Protein AF-Q027Q1-F1 (afdb_monomer_lite)

Organism: Solibacter usitatus (strain Ellin6076) (NCBI:txid234267)

Radius of gyration: 25.14 Å; chains: 1; bounding box: 83×59×54 Å

Sequence (285 aa):
MKTLLLMLSILMVPACGQPQGTVNGVPIPSRAFSTGGLQTQAEVAWRLKSKRPIEKEDMAAIERSVQAQRCNKLKSAISGVLQEEVMKNMAITVTPADIAEFQKTSNIKLPDPQAEARQKHEYAAAVLTALDAQLNKHEDPQSVYDKYLKTHGITEQAWSVQLLLGQTPEGKQSLINQLNMTPETVAQAAKNFDCSYQVKLKKMKERIDEQISLSDPKFKQYLAEFHQAADQNGNLNGGMPGDHLEYLQVQRQAYWNDVYRKAQVVINDPTMQNCDLSEFGVRRN

Secondary structure (DSSP, 8-state):
---------------PPPPSEEETTEEPPGGGT--TTHHHHHHHHHHHHH-S---GGGHHHHHHHHHHHHHHHHHHHHHHHHHHHHHHHTT----HHHHHHHHHHTT--PPPHHHHHHHHHHHHHHHHHHHIIIIIS---HHHHHHHHTGGGT--HHHHHHHHHHTTSHHHHHHHHHHHT--HHHHHHHHHT---HHHHHHHHHHHHHHHHHHHH-HHHHHHHHHHHHHB-TTS-B-S---HHHHHHHHHHHHHHHHHHHHH--EEE--GGGTTS--GGGT----

pLDDT: mean 84.59, std 14.16, range [32.84, 97.69]

Structure (mmCIF, N/CA/C/O backbone):
data_AF-Q027Q1-F1
#
_entry.id   AF-Q027Q1-F1
#
loop_
_atom_site.group_PDB
_atom_site.id
_atom_site.type_symbol
_atom_site.label_atom_id
_atom_site.label_alt_id
_atom_site.label_comp_id
_atom_site.label_asym_id
_atom_site.label_entity_id
_atom_site.label_seq_id
_atom_site.pdbx_PDB_ins_code
_atom_site.Cartn_x
_atom_site.Cartn_y
_atom_site.Cartn_z
_atom_site.occupancy
_atom_site.B_iso_or_equiv
_atom_site.auth_seq_id
_atom_site.auth_comp_id
_atom_site.auth_asym_id
_atom_site.auth_atom_id
_atom_site.pdbx_PDB_model_num
ATOM 1 N N . MET A 1 1 ? -54.172 41.194 -23.980 1.00 38.09 1 MET A N 1
ATOM 2 C CA . MET A 1 1 ? -54.018 39.740 -23.762 1.00 38.09 1 MET A CA 1
ATOM 3 C C . MET A 1 1 ? -52.556 39.394 -23.998 1.00 38.09 1 MET A C 1
ATOM 5 O O . MET A 1 1 ? -52.092 39.553 -25.116 1.00 38.09 1 MET A O 1
ATOM 9 N N . LYS A 1 2 ? -51.803 39.080 -22.935 1.00 32.84 2 LYS A N 1
ATOM 10 C CA . LYS A 1 2 ? -50.368 38.757 -22.992 1.00 32.84 2 LYS A CA 1
ATOM 11 C C . LYS A 1 2 ? -50.206 37.241 -22.894 1.00 32.84 2 LYS A C 1
ATOM 13 O O . LYS A 1 2 ? -50.556 36.662 -21.872 1.00 32.84 2 LYS A O 1
ATOM 18 N N . THR A 1 3 ? -49.693 36.629 -23.953 1.00 37.59 3 THR A N 1
ATOM 19 C CA . THR A 1 3 ? -49.307 35.216 -24.004 1.00 37.59 3 THR A CA 1
ATOM 20 C C . THR A 1 3 ? -47.935 35.071 -23.349 1.00 37.59 3 THR A C 1
ATOM 22 O O . THR A 1 3 ? -46.968 35.665 -23.822 1.00 37.59 3 THR A O 1
ATOM 25 N N . LEU A 1 4 ? -47.848 34.327 -22.245 1.00 33.38 4 LEU A N 1
ATOM 26 C CA . LEU A 1 4 ? -46.587 33.994 -21.583 1.00 33.38 4 LEU A CA 1
ATOM 27 C C . LEU A 1 4 ? -46.170 32.586 -22.041 1.00 33.38 4 LEU A C 1
ATOM 29 O O . LEU A 1 4 ? -46.797 31.601 -21.659 1.00 33.38 4 LEU A O 1
ATOM 33 N N . LEU A 1 5 ? -45.145 32.500 -22.893 1.00 33.56 5 LEU A N 1
ATOM 34 C CA . LEU A 1 5 ? -44.463 31.245 -23.215 1.00 33.56 5 LEU A CA 1
ATOM 35 C C . LEU A 1 5 ? -43.624 30.818 -22.000 1.00 33.56 5 LEU A C 1
ATOM 37 O O . LEU A 1 5 ? -42.679 31.515 -21.631 1.00 33.56 5 LEU A O 1
ATOM 41 N N . LEU A 1 6 ? -43.936 29.664 -21.406 1.00 34.09 6 LEU A N 1
ATOM 42 C CA . LEU A 1 6 ? -43.007 28.957 -20.525 1.00 34.09 6 LEU A CA 1
ATOM 43 C C . LEU A 1 6 ? -41.929 28.297 -21.398 1.00 34.09 6 LEU A C 1
ATOM 45 O O . LEU A 1 6 ? -42.198 27.304 -22.073 1.00 34.09 6 LEU A O 1
ATOM 49 N N . MET A 1 7 ? -40.709 28.835 -21.381 1.00 35.38 7 MET A N 1
ATOM 50 C CA . MET A 1 7 ? -39.535 28.090 -21.832 1.00 35.38 7 MET A CA 1
ATOM 51 C C . MET A 1 7 ? -39.106 27.129 -20.723 1.00 35.38 7 MET A C 1
ATOM 53 O O . MET A 1 7 ? -38.649 27.543 -19.658 1.00 35.38 7 MET A O 1
ATOM 57 N N . LEU A 1 8 ? -39.279 25.836 -20.988 1.00 35.16 8 LEU A N 1
ATOM 58 C CA . LEU A 1 8 ? -38.744 24.746 -20.186 1.00 35.16 8 LEU A CA 1
ATOM 59 C C . LEU A 1 8 ? -37.238 24.639 -20.479 1.00 35.16 8 LEU A C 1
ATOM 61 O O . LEU A 1 8 ? -36.822 24.015 -21.454 1.00 35.16 8 LEU A O 1
ATOM 65 N N . SER A 1 9 ? -36.412 25.284 -19.660 1.00 37.12 9 SER A N 1
ATOM 66 C CA . SER A 1 9 ? -34.959 25.111 -19.713 1.00 37.12 9 SER A CA 1
ATOM 67 C C . SER A 1 9 ? -34.596 23.750 -19.123 1.00 37.12 9 SER A C 1
ATOM 69 O O . SER A 1 9 ? -34.464 23.599 -17.910 1.00 37.12 9 SER A O 1
ATOM 71 N N . ILE A 1 10 ? -34.449 22.744 -19.985 1.00 39.53 10 ILE A N 1
ATOM 72 C CA . ILE A 1 10 ? -33.816 21.473 -19.631 1.00 39.53 10 ILE A CA 1
ATOM 73 C C . ILE A 1 10 ? -32.334 21.775 -19.398 1.00 39.53 10 ILE A C 1
ATOM 75 O O . ILE A 1 10 ? -31.567 21.972 -20.340 1.00 39.53 10 ILE A O 1
ATOM 79 N N . LEU A 1 11 ? -31.940 21.852 -18.127 1.00 37.09 11 LEU A N 1
ATOM 80 C CA . LEU A 1 11 ? -30.541 21.832 -17.712 1.00 37.09 11 LEU A CA 1
ATOM 81 C C . LEU A 1 11 ? -29.937 20.494 -18.156 1.00 37.09 11 LEU A C 1
ATOM 83 O O . LEU A 1 11 ? -30.120 19.469 -17.502 1.00 37.09 11 LEU A O 1
ATOM 87 N N . MET A 1 12 ? -29.231 20.499 -19.286 1.00 38.28 12 MET A N 1
ATOM 88 C CA . MET A 1 12 ? -28.330 19.412 -19.647 1.00 38.28 12 MET A CA 1
ATOM 89 C C . MET A 1 12 ? -27.164 19.421 -18.657 1.00 38.28 12 MET A C 1
ATOM 91 O O . MET A 1 12 ? -26.222 20.202 -18.786 1.00 38.28 12 MET A O 1
ATOM 95 N N . VAL A 1 13 ? -27.249 18.564 -17.639 1.00 41.19 13 VAL A N 1
ATOM 96 C CA . VAL A 1 13 ? -26.090 18.187 -16.829 1.00 41.19 13 VAL A CA 1
ATOM 97 C C . VAL A 1 13 ? -25.114 17.482 -17.778 1.00 41.19 13 VAL A C 1
ATOM 99 O O . VAL A 1 13 ? -25.536 16.552 -18.472 1.00 41.19 13 VAL A O 1
ATOM 102 N N . PRO A 1 14 ? -23.844 17.912 -17.877 1.00 40.22 14 PRO A N 1
ATOM 103 C CA . PRO A 1 14 ? -22.873 17.239 -18.726 1.00 40.22 14 PRO A CA 1
ATOM 104 C C . PRO A 1 14 ? -22.797 15.770 -18.311 1.00 40.22 14 PRO A C 1
ATOM 106 O O . PRO A 1 14 ? -22.747 15.460 -17.120 1.00 40.22 14 PRO A O 1
ATOM 109 N N . ALA A 1 15 ? -22.825 14.870 -19.294 1.00 39.53 15 ALA A N 1
ATOM 110 C CA . ALA A 1 15 ? -22.690 13.439 -19.081 1.00 39.53 15 ALA A CA 1
ATOM 111 C C . ALA A 1 15 ? -21.306 13.141 -18.481 1.00 39.53 15 ALA A C 1
ATOM 113 O O . ALA A 1 15 ? -20.340 12.878 -19.196 1.00 39.53 15 ALA A O 1
ATOM 114 N N . CYS A 1 16 ? -21.198 13.213 -17.153 1.00 47.66 16 CYS A N 1
ATOM 115 C CA . CYS A 1 16 ? -20.116 12.592 -16.411 1.00 47.66 16 CYS A CA 1
ATOM 116 C C . CYS A 1 16 ? -20.106 11.118 -16.818 1.00 47.66 16 CYS A C 1
ATOM 118 O O . CYS A 1 16 ? -21.112 10.428 -16.635 1.00 47.66 16 CYS A O 1
ATOM 120 N N . GLY A 1 17 ? -19.006 10.657 -17.421 1.00 65.44 17 GLY A N 1
ATOM 121 C CA . GLY A 1 17 ? -18.850 9.256 -17.803 1.00 65.44 17 GLY A CA 1
ATOM 122 C C . GLY A 1 17 ? -19.228 8.356 -16.629 1.00 65.44 17 GLY A C 1
ATOM 123 O O . GLY A 1 17 ? -18.854 8.640 -15.488 1.00 65.44 17 GLY A O 1
ATOM 124 N N . GLN A 1 18 ? -20.026 7.319 -16.891 1.00 76.06 18 GLN A N 1
ATOM 125 C CA . GLN A 1 18 ? -20.467 6.432 -15.822 1.00 76.06 18 GLN A CA 1
ATOM 126 C C . GLN A 1 18 ? -19.252 5.832 -15.100 1.00 76.06 18 GLN A C 1
ATOM 128 O O . GLN A 1 18 ? -18.277 5.451 -15.757 1.00 76.06 18 GLN A O 1
ATOM 133 N N . PRO A 1 19 ? -19.276 5.760 -13.758 1.00 86.12 19 PRO A N 1
ATOM 134 C CA . PRO A 1 19 ? -18.159 5.214 -13.008 1.00 86.12 19 PRO A CA 1
ATOM 135 C C . PRO A 1 19 ? -17.931 3.746 -13.393 1.00 86.12 19 PRO A C 1
ATOM 137 O O . PRO A 1 19 ? -18.875 2.961 -13.497 1.00 86.12 19 PRO A O 1
ATOM 140 N N . GLN A 1 20 ? -16.665 3.360 -13.568 1.00 91.25 20 GLN A N 1
ATOM 141 C CA . GLN A 1 20 ? -16.263 1.980 -13.894 1.00 91.25 20 GLN A CA 1
ATOM 142 C C . GLN A 1 20 ? -16.602 0.979 -12.774 1.00 91.25 20 GLN A C 1
ATOM 144 O O . GLN A 1 20 ? -16.651 -0.229 -12.999 1.00 91.25 20 GLN A O 1
ATOM 149 N N . GLY A 1 21 ? -16.879 1.480 -11.572 1.00 91.94 21 GLY A N 1
ATOM 150 C CA . GLY A 1 21 ? -17.492 0.736 -10.486 1.00 91.94 21 GLY A CA 1
ATOM 151 C C . GLY A 1 21 ? -17.804 1.643 -9.301 1.00 91.94 21 GLY A C 1
ATOM 152 O O . GLY A 1 21 ? -17.342 2.786 -9.241 1.00 91.94 21 GLY A O 1
ATOM 153 N N . THR A 1 22 ? -18.585 1.134 -8.357 1.00 94.25 22 THR A N 1
ATOM 154 C CA . THR A 1 22 ? -18.985 1.845 -7.139 1.00 94.25 22 THR A CA 1
ATOM 155 C C . THR A 1 22 ? -18.951 0.928 -5.923 1.00 94.25 22 THR A C 1
ATOM 157 O O . THR A 1 22 ? -19.199 -0.268 -6.056 1.00 94.25 22 THR A O 1
ATOM 160 N N . VAL A 1 23 ? -18.736 1.504 -4.742 1.00 94.38 23 VAL A N 1
ATOM 161 C CA . VAL A 1 23 ? -18.937 0.860 -3.436 1.00 94.38 23 VAL A CA 1
ATOM 162 C C . VAL A 1 23 ? -19.925 1.711 -2.648 1.00 94.38 23 VAL A C 1
ATOM 164 O O . VAL A 1 23 ? -19.673 2.897 -2.457 1.00 94.38 23 VAL A O 1
ATOM 167 N N . ASN A 1 24 ? -21.069 1.151 -2.250 1.00 93.31 24 ASN A N 1
ATOM 168 C CA . ASN A 1 24 ? -22.147 1.886 -1.566 1.00 93.31 24 ASN A CA 1
ATOM 169 C C . ASN A 1 24 ? -22.575 3.170 -2.317 1.00 93.31 24 ASN A C 1
ATOM 171 O O . ASN A 1 24 ? -22.870 4.199 -1.715 1.00 93.31 24 ASN A O 1
ATOM 175 N N . GLY A 1 25 ? -22.556 3.135 -3.656 1.00 91.12 25 GLY A N 1
ATOM 176 C CA . GLY A 1 25 ? -22.851 4.290 -4.516 1.00 91.12 25 GLY A CA 1
ATOM 177 C C . GLY A 1 25 ? -21.708 5.305 -4.674 1.00 91.12 25 GLY A C 1
ATOM 178 O O . GLY A 1 25 ? -21.815 6.209 -5.501 1.00 91.12 25 GLY A O 1
ATOM 179 N N . VAL A 1 26 ? -20.594 5.153 -3.951 1.00 94.31 26 VAL A N 1
ATOM 180 C CA . VAL A 1 26 ? -19.393 5.988 -4.102 1.00 94.31 26 VAL A CA 1
ATOM 181 C C . VAL A 1 26 ? -18.532 5.458 -5.256 1.00 94.31 26 VAL A C 1
ATOM 183 O O . VAL A 1 26 ? -18.213 4.267 -5.266 1.00 94.31 26 VAL A O 1
ATOM 186 N N . PRO A 1 27 ? -18.123 6.296 -6.230 1.00 94.56 27 PRO A N 1
ATOM 187 C CA . PRO A 1 27 ? -17.267 5.868 -7.335 1.00 94.56 27 PRO A CA 1
ATOM 188 C C . PRO A 1 27 ? -15.926 5.287 -6.878 1.00 94.56 27 PRO A C 1
ATOM 190 O O . PRO A 1 27 ? -15.201 5.898 -6.092 1.00 94.56 27 PRO A O 1
ATOM 193 N N . ILE A 1 28 ? -15.554 4.139 -7.444 1.00 94.06 28 ILE A N 1
ATOM 194 C CA . ILE A 1 28 ? -14.198 3.599 -7.322 1.00 94.06 28 ILE A CA 1
ATOM 195 C C . ILE A 1 28 ? -13.271 4.455 -8.201 1.00 94.06 28 ILE A C 1
ATOM 197 O O . ILE A 1 28 ? -13.597 4.695 -9.368 1.00 94.06 28 ILE A O 1
ATOM 201 N N . PRO A 1 29 ? -12.104 4.905 -7.699 1.00 91.88 29 PRO A N 1
ATOM 202 C CA . PRO A 1 29 ? -11.169 5.701 -8.487 1.00 91.88 29 PRO A CA 1
ATOM 203 C C . PRO A 1 29 ? -10.793 5.017 -9.809 1.00 91.88 29 PRO A C 1
ATOM 205 O O . PRO A 1 29 ? -10.370 3.863 -9.802 1.00 91.88 29 PRO A O 1
ATOM 208 N N . SER A 1 30 ? -10.849 5.741 -10.932 1.00 89.31 30 SER A N 1
ATOM 209 C CA . SER A 1 30 ? -10.537 5.212 -12.278 1.00 89.31 30 SER A CA 1
ATOM 210 C C . SER A 1 30 ? -9.157 4.552 -12.364 1.00 89.31 30 SER A C 1
ATOM 212 O O . SER A 1 30 ? -8.963 3.552 -13.056 1.00 89.31 30 SER A O 1
ATOM 214 N N . ARG A 1 31 ? -8.192 5.047 -11.576 1.00 86.75 31 ARG A N 1
ATOM 215 C CA . ARG A 1 31 ? -6.863 4.436 -11.446 1.00 86.75 31 ARG A CA 1
ATOM 216 C C . ARG A 1 31 ? -6.914 2.967 -11.029 1.00 86.75 31 ARG A C 1
ATOM 218 O O . ARG A 1 31 ? -5.983 2.256 -11.369 1.00 86.75 31 ARG A O 1
ATOM 225 N N . ALA A 1 32 ? -7.944 2.498 -10.324 1.00 89.44 32 ALA A N 1
ATOM 226 C CA . ALA A 1 32 ? -8.095 1.094 -9.935 1.00 89.44 32 ALA A CA 1
ATOM 227 C C . ALA A 1 32 ? -8.291 0.164 -11.144 1.00 89.44 32 ALA A C 1
ATOM 229 O O . ALA A 1 32 ? -7.886 -0.993 -11.101 1.00 89.44 32 ALA A O 1
ATOM 230 N N . PHE A 1 33 ? -8.846 0.696 -12.235 1.00 88.50 33 PHE A N 1
ATOM 231 C CA . PHE A 1 33 ? -9.135 -0.036 -13.466 1.00 88.50 33 PHE A CA 1
ATOM 232 C C . PHE A 1 33 ? -8.007 0.067 -14.499 1.00 88.50 33 PHE A C 1
ATOM 234 O O . PHE A 1 33 ? -7.942 -0.730 -15.436 1.00 88.50 33 PHE A O 1
ATOM 241 N N . SER A 1 34 ? -7.082 1.017 -14.320 1.00 83.94 34 SER A N 1
ATOM 242 C CA . SER A 1 34 ? -5.977 1.216 -15.252 1.00 83.94 34 SER A CA 1
ATOM 243 C C . SER A 1 34 ? -4.955 0.078 -15.192 1.00 83.94 34 SER A C 1
ATOM 245 O O . SER A 1 34 ? -4.541 -0.369 -14.116 1.00 83.94 34 SER A O 1
ATOM 247 N N . THR A 1 35 ? -4.499 -0.344 -16.372 1.00 76.94 35 THR A N 1
ATOM 248 C CA . THR A 1 35 ? -3.415 -1.320 -16.572 1.00 76.94 35 THR A CA 1
ATOM 249 C C . THR A 1 35 ? -2.022 -0.697 -16.504 1.00 76.94 35 THR A C 1
ATOM 251 O O . THR A 1 35 ? -1.035 -1.420 -16.620 1.00 76.94 35 THR A O 1
ATOM 254 N N . GLY A 1 36 ? -1.933 0.628 -16.329 1.00 70.81 36 GLY A N 1
ATOM 255 C CA . GLY A 1 36 ? -0.692 1.393 -16.451 1.00 70.81 36 GLY A CA 1
ATOM 256 C C . GLY A 1 36 ? 0.467 0.759 -15.682 1.00 70.81 36 GLY A C 1
ATOM 257 O O . GLY A 1 36 ? 0.421 0.668 -14.456 1.00 70.81 36 GLY A O 1
ATOM 258 N N . GLY A 1 37 ? 1.476 0.296 -16.423 1.00 74.31 37 GLY A N 1
ATOM 259 C CA . GLY A 1 37 ? 2.701 -0.300 -15.893 1.00 74.31 37 GLY A CA 1
ATOM 260 C C . GLY A 1 37 ? 2.578 -1.709 -15.296 1.00 74.31 37 GLY A C 1
ATOM 261 O O . GLY A 1 37 ? 3.600 -2.241 -14.880 1.00 74.31 37 GLY A O 1
ATOM 262 N N . LEU A 1 38 ? 1.397 -2.344 -15.251 1.00 84.00 38 LEU A N 1
ATOM 263 C CA . LEU A 1 38 ? 1.241 -3.678 -14.637 1.00 84.00 38 LEU A CA 1
ATOM 264 C C . LEU A 1 38 ? 1.879 -4.796 -15.471 1.00 84.00 38 LEU A C 1
ATOM 266 O O . LEU A 1 38 ? 2.508 -5.688 -14.913 1.00 84.00 38 LEU A O 1
ATOM 270 N N . GLN A 1 39 ? 1.762 -4.722 -16.800 1.00 83.94 39 GLN A N 1
ATOM 271 C CA . GLN A 1 39 ? 2.452 -5.636 -17.720 1.00 83.94 39 GLN A CA 1
ATOM 272 C C . GLN A 1 39 ? 3.964 -5.585 -17.482 1.00 83.94 39 GLN A C 1
ATOM 274 O O . GLN A 1 39 ? 4.585 -6.582 -17.135 1.00 83.94 39 GLN A O 1
ATOM 279 N N . THR A 1 40 ? 4.518 -4.378 -17.533 1.00 74.69 40 THR A N 1
ATOM 280 C CA . THR A 1 40 ? 5.906 -4.065 -17.190 1.00 74.69 40 THR A CA 1
ATOM 281 C C . THR A 1 40 ? 6.316 -4.594 -15.809 1.00 74.69 40 THR A C 1
ATOM 283 O O . THR A 1 40 ? 7.372 -5.210 -15.678 1.00 74.69 40 THR A O 1
ATOM 286 N N . GLN A 1 41 ? 5.481 -4.417 -14.779 1.00 79.69 41 GLN A N 1
ATOM 287 C CA . GLN A 1 41 ? 5.723 -4.952 -13.432 1.00 79.69 41 GLN A CA 1
ATOM 288 C C . GLN A 1 41 ? 5.796 -6.473 -13.402 1.00 79.69 41 GLN A C 1
ATOM 290 O O . GLN A 1 41 ? 6.728 -7.030 -12.820 1.00 79.69 41 GLN A O 1
ATOM 295 N N . ALA A 1 42 ? 4.852 -7.145 -14.055 1.00 86.56 42 ALA A N 1
ATOM 296 C CA . ALA A 1 42 ? 4.852 -8.594 -14.160 1.00 86.56 42 ALA A CA 1
ATOM 297 C C . ALA A 1 42 ? 6.080 -9.112 -14.928 1.00 86.56 42 ALA A C 1
ATOM 299 O O . ALA A 1 42 ? 6.698 -10.079 -14.488 1.00 86.56 42 ALA A O 1
ATOM 300 N N . GLU A 1 43 ? 6.481 -8.447 -16.012 1.00 82.44 43 GLU A N 1
ATOM 301 C CA . GLU A 1 43 ? 7.675 -8.796 -16.789 1.00 82.44 43 GLU A CA 1
ATOM 302 C C . GLU A 1 43 ? 8.971 -8.624 -15.990 1.00 82.44 43 GLU A C 1
ATOM 304 O O . GLU A 1 43 ? 9.831 -9.502 -16.021 1.00 82.44 43 GLU A O 1
ATOM 309 N N . VAL A 1 44 ? 9.125 -7.528 -15.240 1.00 78.00 44 VAL A N 1
ATOM 310 C CA . VAL A 1 44 ? 10.301 -7.323 -14.376 1.00 78.00 44 VAL A CA 1
ATOM 311 C C . VAL A 1 44 ? 10.341 -8.354 -13.258 1.00 78.00 44 VAL A C 1
ATOM 313 O O . VAL A 1 44 ? 11.377 -8.985 -13.063 1.00 78.00 44 VAL A O 1
ATOM 316 N N . ALA A 1 45 ? 9.225 -8.570 -12.558 1.00 83.44 45 ALA A N 1
ATOM 317 C CA . ALA A 1 45 ? 9.146 -9.585 -11.511 1.00 83.44 45 ALA A CA 1
ATOM 318 C C . ALA A 1 45 ? 9.491 -10.978 -12.061 1.00 83.44 45 ALA A C 1
ATOM 320 O O . ALA A 1 45 ? 10.201 -11.749 -11.414 1.00 83.44 45 ALA A O 1
ATOM 321 N N . TRP A 1 46 ? 9.039 -11.280 -13.280 1.00 87.00 46 TRP A N 1
ATOM 322 C CA . TRP A 1 46 ? 9.382 -12.514 -13.969 1.00 87.00 46 TRP A CA 1
ATOM 323 C C . TRP A 1 46 ? 10.881 -12.585 -14.296 1.00 87.00 46 TRP A C 1
ATOM 325 O O . TRP A 1 46 ? 11.513 -13.580 -13.952 1.00 87.00 46 TRP A O 1
ATOM 335 N N . ARG A 1 47 ? 11.488 -11.532 -14.868 1.00 77.06 47 ARG A N 1
ATOM 336 C CA . ARG A 1 47 ? 12.930 -11.504 -15.203 1.00 77.06 47 ARG A CA 1
ATOM 337 C C . ARG A 1 47 ? 13.803 -11.683 -13.962 1.00 77.06 47 ARG A C 1
ATOM 339 O O . ARG A 1 47 ? 14.775 -12.431 -14.008 1.00 77.06 47 ARG A O 1
ATOM 346 N N . LEU A 1 48 ? 13.433 -11.046 -12.851 1.00 75.31 48 LEU A N 1
ATOM 347 C CA . LEU A 1 48 ? 14.145 -11.168 -11.575 1.00 75.31 48 LEU A CA 1
ATOM 348 C C . LEU A 1 48 ? 14.062 -12.587 -11.004 1.00 75.31 48 LEU A C 1
ATOM 350 O O . LEU A 1 48 ? 15.042 -13.094 -10.464 1.00 75.31 48 LEU A O 1
ATOM 354 N N . LYS A 1 49 ? 12.908 -13.246 -11.146 1.00 82.56 49 LYS A N 1
ATOM 355 C CA . LYS A 1 49 ? 12.709 -14.615 -10.664 1.00 82.56 49 LYS A CA 1
ATOM 356 C C . LYS A 1 49 ? 13.391 -15.655 -11.554 1.00 82.56 49 LYS A C 1
ATOM 358 O O . LYS A 1 49 ? 14.023 -16.573 -11.042 1.00 82.56 49 LYS A O 1
ATOM 363 N N . SER A 1 50 ? 13.227 -15.534 -12.868 1.00 81.62 50 SER A N 1
ATOM 364 C CA . SER A 1 50 ? 13.650 -16.542 -13.843 1.00 81.62 50 SER A CA 1
ATOM 365 C C . SER A 1 50 ? 15.109 -16.397 -14.271 1.00 81.62 50 SER A C 1
ATOM 367 O O . SER A 1 50 ? 15.671 -17.361 -14.780 1.00 81.62 50 SER A O 1
ATOM 369 N N . LYS A 1 51 ? 15.719 -15.216 -14.077 1.00 77.75 51 LYS A N 1
ATOM 370 C CA . LYS A 1 51 ? 17.116 -14.912 -14.438 1.00 77.75 51 LYS A CA 1
ATOM 371 C C . LYS A 1 51 ? 17.470 -15.274 -15.890 1.00 77.75 51 LYS A C 1
ATOM 373 O O . LYS A 1 51 ? 18.571 -15.727 -16.171 1.00 77.75 51 LYS A O 1
ATOM 378 N N . ARG A 1 52 ? 16.514 -15.110 -16.808 1.00 78.81 52 ARG A N 1
ATOM 379 C CA . ARG A 1 52 ? 16.694 -15.308 -18.254 1.00 78.81 52 ARG A CA 1
ATOM 380 C C . ARG A 1 52 ? 15.807 -14.336 -19.047 1.00 78.81 52 ARG A C 1
ATOM 382 O O . ARG A 1 52 ? 14.924 -13.716 -18.444 1.00 78.81 52 ARG A O 1
ATOM 389 N N . PRO A 1 53 ? 16.020 -14.172 -20.365 1.00 76.12 53 PRO A N 1
ATOM 390 C CA . PRO A 1 53 ? 15.110 -13.422 -21.230 1.00 76.12 53 PRO A CA 1
ATOM 391 C C . PRO A 1 53 ? 13.690 -14.011 -21.240 1.00 76.12 53 PRO A C 1
ATOM 393 O O . PRO A 1 53 ? 13.510 -15.207 -21.023 1.00 76.12 53 PRO A O 1
ATOM 396 N N . ILE A 1 54 ? 12.690 -13.157 -21.486 1.00 78.94 54 ILE A N 1
ATOM 397 C CA . ILE A 1 54 ? 11.285 -13.574 -21.631 1.00 78.94 54 ILE A CA 1
ATOM 398 C C . ILE A 1 54 ? 11.109 -14.227 -23.000 1.00 78.94 54 ILE A C 1
ATOM 400 O O . ILE A 1 54 ? 11.438 -13.612 -24.015 1.00 78.94 54 ILE A O 1
ATOM 404 N N . GLU A 1 55 ? 10.548 -15.430 -23.020 1.00 86.50 55 GLU A N 1
ATOM 405 C CA . GLU A 1 55 ? 10.218 -16.170 -24.237 1.00 86.50 55 GLU A CA 1
ATOM 406 C C . GLU A 1 55 ? 8.694 -16.215 -24.450 1.00 86.50 55 GLU A C 1
ATOM 408 O O . GLU A 1 55 ? 7.901 -15.792 -23.601 1.00 86.50 55 GLU A O 1
ATOM 413 N N . LYS A 1 56 ? 8.246 -16.687 -25.618 1.00 90.06 56 LYS A N 1
ATOM 414 C CA . LYS A 1 56 ? 6.826 -16.619 -26.013 1.00 90.06 56 LYS A CA 1
ATOM 415 C C . LYS A 1 56 ? 5.933 -17.456 -25.090 1.00 90.06 56 LYS A C 1
ATOM 417 O O . LYS A 1 56 ? 4.808 -17.060 -24.791 1.00 90.06 56 LYS A O 1
ATOM 422 N N . GLU A 1 57 ? 6.433 -18.594 -24.631 1.00 92.44 57 GLU A N 1
ATOM 423 C CA . GLU A 1 57 ? 5.800 -19.497 -23.669 1.00 92.44 57 GLU A CA 1
ATOM 424 C C . GLU A 1 57 ? 5.548 -18.854 -22.297 1.00 92.44 57 GLU A C 1
ATOM 426 O O . GLU A 1 57 ? 4.605 -19.239 -21.601 1.00 92.44 57 GLU A O 1
ATOM 431 N N . ASP A 1 58 ? 6.330 -17.840 -21.921 1.00 90.44 58 ASP A N 1
ATOM 432 C CA . ASP A 1 58 ? 6.225 -17.181 -20.618 1.00 90.44 58 ASP A CA 1
ATOM 433 C C . ASP A 1 58 ? 5.058 -16.184 -20.561 1.00 90.44 58 ASP A C 1
ATOM 435 O O . ASP A 1 58 ? 4.548 -15.874 -19.478 1.00 90.44 58 ASP A O 1
ATOM 439 N N . MET A 1 59 ? 4.583 -15.719 -21.722 1.00 91.62 59 MET A N 1
ATOM 440 C CA . MET A 1 59 ? 3.569 -14.666 -21.822 1.00 91.62 59 MET A CA 1
ATOM 441 C C . MET A 1 59 ? 2.262 -15.037 -21.120 1.00 91.62 59 MET A C 1
ATOM 443 O O . MET A 1 59 ? 1.711 -14.220 -20.390 1.00 91.62 59 MET A O 1
ATOM 447 N N . ALA A 1 60 ? 1.817 -16.293 -21.214 1.00 92.00 60 ALA A N 1
ATOM 448 C CA . ALA A 1 60 ? 0.604 -16.744 -20.528 1.00 92.00 60 ALA A CA 1
ATOM 449 C C . ALA A 1 60 ? 0.738 -16.723 -18.989 1.00 92.00 60 ALA A C 1
ATOM 451 O O . ALA A 1 60 ? -0.24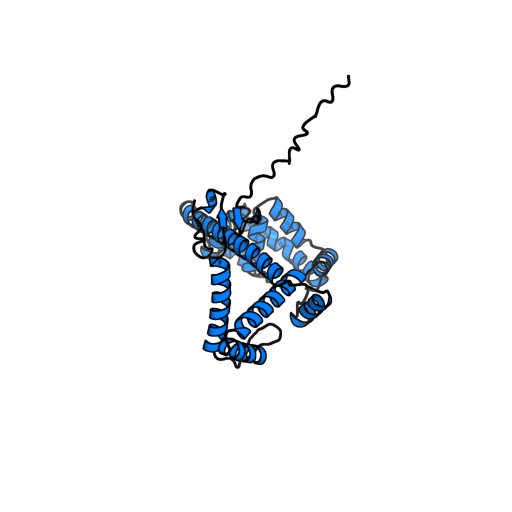1 -16.553 -18.258 1.00 92.00 60 ALA A O 1
ATOM 452 N N . ALA A 1 61 ? 1.946 -16.921 -18.450 1.00 91.38 61 ALA A N 1
ATOM 453 C CA . ALA A 1 61 ? 2.193 -16.783 -17.015 1.00 91.38 61 ALA A CA 1
ATOM 454 C C . ALA A 1 61 ? 2.230 -15.305 -16.595 1.00 91.38 61 ALA A C 1
ATOM 456 O O . ALA A 1 61 ? 1.666 -14.949 -15.557 1.00 91.38 61 ALA A O 1
ATOM 457 N N . ILE A 1 62 ? 2.840 -14.453 -17.419 1.00 90.56 62 ILE A N 1
ATOM 458 C CA . ILE A 1 62 ? 2.910 -13.005 -17.203 1.00 90.56 62 ILE A CA 1
ATOM 459 C C . ILE A 1 62 ? 1.503 -12.393 -17.231 1.00 90.56 62 ILE A C 1
ATOM 461 O O . ILE A 1 62 ? 1.131 -11.705 -16.286 1.00 90.56 62 ILE A O 1
ATOM 465 N N . GLU A 1 63 ? 0.673 -12.717 -18.222 1.00 91.94 63 GLU A N 1
ATOM 466 C CA . GLU A 1 63 ? -0.711 -12.230 -18.333 1.00 91.94 63 GLU A CA 1
ATOM 467 C C . GLU A 1 63 ? -1.576 -12.626 -17.127 1.00 91.94 63 GLU A C 1
ATOM 469 O O . GLU A 1 63 ? -2.337 -11.809 -16.604 1.00 91.94 63 GLU A O 1
ATOM 474 N N . ARG A 1 64 ? -1.417 -13.855 -16.611 1.00 91.00 64 ARG A N 1
ATOM 475 C CA . ARG A 1 64 ? -2.084 -14.279 -15.366 1.00 91.00 64 ARG A CA 1
ATOM 476 C C . ARG A 1 64 ? -1.639 -13.446 -14.166 1.00 91.00 64 ARG A C 1
ATOM 478 O O . ARG A 1 64 ? -2.477 -13.066 -13.350 1.00 91.00 64 ARG A O 1
ATOM 485 N N . SER A 1 65 ? -0.346 -13.134 -14.070 1.00 91.31 65 SER A N 1
ATOM 486 C CA . SER A 1 65 ? 0.187 -12.244 -13.031 1.00 91.31 65 SER A CA 1
ATOM 487 C C . SER A 1 65 ? -0.392 -10.832 -13.155 1.00 91.31 65 SER A C 1
ATOM 489 O O . SER A 1 65 ? -0.841 -10.264 -12.161 1.00 91.31 65 SER A O 1
ATOM 491 N N . VAL A 1 66 ? -0.479 -10.291 -14.373 1.00 91.44 66 VAL A N 1
ATOM 492 C CA . VAL A 1 66 ? -1.106 -8.988 -14.633 1.00 91.44 66 VAL A CA 1
ATOM 493 C C . VAL A 1 66 ? -2.562 -8.992 -14.195 1.00 91.44 66 VAL A C 1
ATOM 495 O O . VAL A 1 66 ? -2.978 -8.090 -13.471 1.00 91.44 66 VAL A O 1
ATOM 498 N N . GLN A 1 67 ? -3.339 -10.013 -14.562 1.00 91.44 67 GLN A N 1
ATOM 499 C CA . GLN A 1 67 ? -4.737 -10.096 -14.149 1.00 91.44 67 GLN A CA 1
ATOM 500 C C . GLN A 1 67 ? -4.882 -10.202 -12.624 1.00 91.44 67 GLN A C 1
ATOM 502 O O . GLN A 1 67 ? -5.737 -9.532 -12.046 1.00 91.44 67 GLN A O 1
ATOM 507 N N . ALA A 1 68 ? -4.018 -10.966 -11.949 1.00 90.88 68 ALA A N 1
ATOM 508 C CA . ALA A 1 68 ? -4.005 -11.029 -10.488 1.00 90.88 68 ALA A CA 1
ATOM 509 C C . ALA A 1 68 ? -3.696 -9.658 -9.856 1.00 90.88 68 ALA A C 1
ATOM 511 O O . ALA A 1 68 ? -4.388 -9.232 -8.930 1.00 90.88 68 ALA A O 1
ATOM 512 N N . GLN A 1 69 ? -2.714 -8.923 -10.387 1.00 91.06 69 GLN A N 1
ATOM 513 C CA . GLN A 1 69 ? -2.382 -7.571 -9.925 1.00 91.06 69 GLN A CA 1
ATOM 514 C C . GLN A 1 69 ? -3.535 -6.587 -10.142 1.00 91.06 69 GLN A C 1
ATOM 516 O O . GLN A 1 69 ? -3.836 -5.788 -9.256 1.00 91.06 69 GLN A O 1
ATOM 521 N N . ARG A 1 70 ? -4.220 -6.668 -11.288 1.00 91.81 70 ARG A N 1
ATOM 522 C CA . ARG A 1 70 ? -5.421 -5.873 -11.582 1.00 91.81 70 ARG A CA 1
ATOM 523 C C . ARG A 1 70 ? -6.518 -6.120 -10.552 1.00 91.81 70 ARG A C 1
ATOM 525 O O . ARG A 1 70 ? -7.056 -5.164 -9.996 1.00 91.81 70 ARG A O 1
ATOM 532 N N . CYS A 1 71 ? -6.788 -7.385 -10.239 1.00 92.25 71 CYS A N 1
ATOM 533 C CA . CYS A 1 71 ? -7.767 -7.737 -9.219 1.00 92.25 71 CYS A CA 1
ATOM 534 C C . CYS A 1 71 ? -7.355 -7.243 -7.831 1.00 92.25 71 CYS A C 1
ATOM 536 O O . CYS A 1 71 ? -8.168 -6.629 -7.150 1.00 92.25 71 CYS A O 1
ATOM 538 N N . ASN A 1 72 ? -6.094 -7.411 -7.431 1.00 91.81 72 ASN A N 1
ATOM 539 C CA . ASN A 1 72 ? -5.610 -6.905 -6.145 1.00 91.81 72 ASN A CA 1
ATOM 540 C C . ASN A 1 72 ? -5.723 -5.379 -6.045 1.00 91.81 72 ASN A C 1
ATOM 542 O O . ASN A 1 72 ? -6.168 -4.861 -5.025 1.00 91.81 72 ASN A O 1
ATOM 546 N N . LYS A 1 73 ? -5.400 -4.655 -7.120 1.00 92.75 73 LYS A N 1
ATOM 547 C CA . LYS A 1 73 ? -5.547 -3.197 -7.192 1.00 92.75 73 LYS A CA 1
ATOM 548 C C . LYS A 1 73 ? -7.005 -2.763 -7.034 1.00 92.75 73 LYS A C 1
ATOM 550 O O . LYS A 1 73 ? -7.276 -1.800 -6.317 1.00 92.75 73 LYS A O 1
ATOM 555 N N . LEU A 1 74 ? -7.938 -3.486 -7.658 1.00 93.75 74 LEU A N 1
ATOM 556 C CA . LEU A 1 74 ? -9.371 -3.261 -7.485 1.00 93.75 74 LEU A CA 1
ATOM 557 C C . LEU A 1 74 ? -9.814 -3.523 -6.039 1.00 93.75 74 LEU A C 1
ATOM 559 O O . LEU A 1 74 ? -10.461 -2.661 -5.449 1.00 93.75 74 LEU A O 1
ATOM 563 N N . LYS A 1 75 ? -9.413 -4.653 -5.441 1.00 93.94 75 LYS A N 1
ATOM 564 C CA . LYS A 1 75 ? -9.699 -4.978 -4.032 1.00 93.94 75 LYS A CA 1
ATOM 565 C C . LYS A 1 75 ? -9.181 -3.893 -3.089 1.00 93.94 75 LYS A C 1
ATOM 567 O O . LYS A 1 75 ? -9.935 -3.383 -2.270 1.00 93.94 75 LYS A O 1
ATOM 572 N N . SER A 1 76 ? -7.928 -3.466 -3.256 1.00 93.19 76 SER A N 1
ATOM 573 C CA . SER A 1 76 ? -7.343 -2.380 -2.462 1.00 93.19 76 SER A CA 1
ATOM 574 C C . SER A 1 76 ? -8.097 -1.061 -2.629 1.00 93.19 76 SER A C 1
ATOM 576 O O . SER A 1 76 ? -8.255 -0.325 -1.658 1.00 93.19 76 SER A O 1
ATOM 578 N N . ALA A 1 77 ? -8.586 -0.752 -3.833 1.00 94.31 77 ALA A N 1
ATOM 579 C CA . ALA A 1 77 ? -9.395 0.440 -4.059 1.00 94.31 77 ALA A CA 1
ATOM 580 C C . ALA A 1 77 ? -10.763 0.349 -3.367 1.00 94.31 77 ALA A C 1
ATOM 582 O O . ALA A 1 77 ? -11.177 1.323 -2.745 1.00 94.31 77 ALA A O 1
ATOM 583 N N . ILE A 1 78 ? -11.428 -0.811 -3.417 1.00 94.81 78 ILE A N 1
ATOM 584 C CA . ILE A 1 78 ? -12.683 -1.068 -2.692 1.00 94.81 78 ILE A CA 1
ATOM 585 C C . ILE A 1 78 ? -12.464 -0.915 -1.182 1.00 94.81 78 ILE A C 1
ATOM 587 O O . ILE A 1 78 ? -13.170 -0.139 -0.539 1.00 94.81 78 ILE A O 1
ATOM 591 N N . SER A 1 79 ? -11.443 -1.576 -0.623 1.00 94.81 79 SER A N 1
ATOM 592 C CA . SER A 1 79 ? -11.078 -1.442 0.792 1.00 94.81 79 SER A CA 1
ATOM 593 C C . SER A 1 79 ? -10.759 0.005 1.167 1.00 94.81 79 SER A C 1
ATOM 595 O O . SER A 1 79 ? -11.156 0.445 2.239 1.00 94.81 79 SER A O 1
ATOM 597 N N . GLY A 1 80 ? -10.077 0.755 0.296 1.00 94.50 80 GLY A N 1
ATOM 598 C CA . GLY A 1 80 ? -9.782 2.172 0.510 1.00 94.50 80 GLY A CA 1
ATOM 599 C C . GLY A 1 80 ? -11.042 3.039 0.578 1.00 94.50 80 GLY A C 1
ATOM 600 O O . GLY A 1 80 ? -11.154 3.872 1.471 1.00 94.50 80 GLY A O 1
ATOM 601 N N . VAL A 1 81 ? -12.022 2.807 -0.303 1.00 95.62 81 VAL A N 1
ATOM 602 C CA . VAL A 1 81 ? -13.318 3.510 -0.248 1.00 95.62 81 VAL A CA 1
ATOM 603 C C . VAL A 1 81 ? -14.055 3.194 1.058 1.00 95.62 81 VAL A C 1
ATOM 605 O O . VAL A 1 81 ? -14.541 4.109 1.718 1.00 95.62 81 VAL A O 1
ATOM 608 N N . LEU A 1 82 ? -14.079 1.925 1.478 1.00 95.56 82 LEU A N 1
ATOM 609 C CA . LEU A 1 82 ? -14.708 1.519 2.741 1.00 95.56 82 LEU A CA 1
ATOM 610 C C . LEU A 1 82 ? -13.986 2.089 3.968 1.00 95.56 82 LEU A C 1
ATOM 612 O O . LEU A 1 82 ? -14.638 2.474 4.933 1.00 95.56 82 LEU A O 1
ATOM 616 N N . GLN A 1 83 ? -12.653 2.176 3.942 1.00 95.25 83 GLN A N 1
ATOM 617 C CA . GLN A 1 83 ? -11.878 2.816 5.008 1.00 95.25 83 GLN A CA 1
ATOM 618 C C . GLN A 1 83 ? -12.233 4.297 5.142 1.00 95.25 83 GLN A C 1
ATOM 620 O O . GLN A 1 83 ? -12.506 4.748 6.250 1.00 95.25 83 GLN A O 1
ATOM 625 N N . GLU A 1 84 ? -12.289 5.040 4.036 1.00 94.38 84 GLU A N 1
ATOM 626 C CA . GLU A 1 84 ? -12.704 6.450 4.045 1.00 94.38 84 GLU A CA 1
ATOM 627 C C . GLU A 1 84 ? -14.143 6.618 4.564 1.00 94.38 84 GLU A C 1
ATOM 629 O O . GLU A 1 84 ? -14.428 7.529 5.344 1.00 94.38 84 GLU A O 1
ATOM 634 N N . GLU A 1 85 ? -15.052 5.710 4.198 1.00 94.69 85 GLU A N 1
ATOM 635 C CA . GLU A 1 85 ? -16.422 5.704 4.718 1.00 94.69 85 GLU A CA 1
ATOM 636 C C . GLU A 1 85 ? -16.456 5.458 6.237 1.00 94.69 85 GLU A C 1
ATOM 638 O O . GLU A 1 85 ? -17.108 6.203 6.970 1.00 94.69 85 GLU A O 1
ATOM 643 N N . VAL A 1 86 ? -15.702 4.472 6.736 1.00 95.31 86 VAL A N 1
ATOM 644 C CA . VAL A 1 86 ? -15.572 4.190 8.176 1.00 95.31 86 VAL A CA 1
ATOM 645 C C . VAL A 1 86 ? -14.976 5.388 8.920 1.00 95.31 86 VAL A C 1
ATOM 647 O O . VAL A 1 86 ? -15.520 5.791 9.948 1.00 95.31 86 VAL A O 1
ATOM 650 N N . MET A 1 87 ? -13.915 6.011 8.394 1.00 95.25 87 MET A N 1
ATOM 651 C CA . MET A 1 87 ? -13.324 7.224 8.978 1.00 95.25 87 MET A CA 1
ATOM 652 C C . MET A 1 87 ? -14.341 8.360 9.081 1.00 95.25 87 MET A C 1
ATOM 654 O O . MET A 1 87 ? -14.404 9.043 10.107 1.00 95.25 87 MET A O 1
ATOM 658 N N . LYS A 1 88 ? -15.154 8.554 8.036 1.00 93.88 88 LYS A N 1
ATOM 659 C CA . LYS A 1 88 ? -16.217 9.562 8.019 1.00 93.88 88 LYS A CA 1
ATOM 660 C C . LYS A 1 88 ? -17.298 9.251 9.055 1.00 93.88 88 LYS A C 1
ATOM 662 O O . LYS A 1 88 ? -17.679 10.144 9.808 1.00 93.88 88 LYS A O 1
ATOM 667 N N . ASN A 1 89 ? -17.752 8.001 9.131 1.00 94.19 89 ASN A N 1
ATOM 668 C CA . ASN A 1 89 ? -18.789 7.564 10.071 1.00 94.19 89 ASN A CA 1
ATOM 669 C C . ASN A 1 89 ? -18.330 7.657 11.536 1.00 94.19 89 ASN A C 1
ATOM 671 O O . ASN A 1 89 ? -19.132 7.960 12.414 1.00 94.19 89 ASN A O 1
ATOM 675 N N . MET A 1 90 ? -17.036 7.458 11.799 1.00 95.75 90 MET A N 1
ATOM 676 C CA . MET A 1 90 ? -16.416 7.641 13.118 1.00 95.75 90 MET A CA 1
ATOM 677 C C . MET A 1 90 ? -16.054 9.101 13.434 1.00 95.75 90 MET A C 1
ATOM 679 O O . MET A 1 90 ? -15.487 9.366 14.493 1.00 95.75 90 MET A O 1
ATOM 683 N N . ALA A 1 91 ? -16.343 10.042 12.526 1.00 94.25 91 ALA A N 1
ATOM 684 C CA . ALA A 1 91 ? -15.969 11.450 12.643 1.00 94.25 91 ALA A CA 1
ATOM 685 C C . ALA A 1 91 ? -14.471 11.656 12.962 1.00 94.25 91 ALA A C 1
ATOM 687 O O . ALA A 1 91 ? -14.105 12.497 13.787 1.00 94.25 91 ALA A O 1
ATOM 688 N N . ILE A 1 92 ? -13.586 10.882 12.317 1.00 93.69 92 ILE A N 1
ATOM 689 C CA . ILE A 1 92 ? -12.136 11.015 12.497 1.00 93.69 92 ILE A CA 1
ATOM 690 C C . ILE A 1 92 ? -11.671 12.361 11.936 1.00 93.69 92 ILE A C 1
ATOM 692 O O . ILE A 1 92 ? -11.699 12.601 10.729 1.00 93.69 92 ILE A O 1
ATOM 696 N N . THR A 1 93 ? -11.185 13.228 12.817 1.00 92.31 93 THR A N 1
ATOM 697 C CA . THR A 1 93 ? -10.541 14.498 12.467 1.00 92.31 93 THR A CA 1
ATOM 698 C C . THR A 1 93 ? -9.050 14.433 12.776 1.00 92.31 93 THR A C 1
ATOM 700 O O . THR A 1 93 ? -8.632 13.718 13.689 1.00 92.31 93 THR A O 1
ATOM 703 N N . VAL A 1 94 ? -8.235 15.162 12.010 1.00 92.12 94 VAL A N 1
ATOM 704 C CA . VAL A 1 94 ? -6.786 15.274 12.233 1.00 92.12 94 VAL A CA 1
ATOM 705 C C . VAL A 1 94 ? -6.435 16.722 12.490 1.00 92.12 94 VAL A C 1
ATOM 707 O O . VAL A 1 94 ? -6.806 17.601 11.712 1.00 92.12 94 VAL A O 1
ATOM 710 N N . THR A 1 95 ? -5.725 16.955 13.586 1.00 93.12 95 THR A N 1
ATOM 711 C CA . THR A 1 95 ? -5.212 18.274 13.949 1.00 93.12 95 THR A CA 1
ATOM 712 C C . THR A 1 95 ? -3.725 18.401 13.596 1.00 93.12 95 THR A C 1
ATOM 714 O O . THR A 1 95 ? -3.030 17.389 13.471 1.00 93.12 95 THR A O 1
ATOM 717 N N . PRO A 1 96 ? -3.188 19.630 13.481 1.00 91.44 96 PRO A N 1
ATOM 718 C CA . PRO A 1 96 ? -1.744 19.833 13.359 1.00 91.44 96 PRO A CA 1
ATOM 719 C C . PRO A 1 96 ? -0.943 19.239 14.529 1.00 91.44 96 PRO A C 1
ATOM 721 O O . PRO A 1 96 ? 0.181 18.786 14.327 1.00 91.44 96 PRO A O 1
ATOM 724 N N . ALA A 1 97 ? -1.522 19.203 15.737 1.00 91.88 97 ALA A N 1
ATOM 725 C CA . ALA A 1 97 ? -0.892 18.585 16.902 1.00 91.88 97 ALA A CA 1
ATOM 726 C C . ALA A 1 97 ? -0.768 17.062 16.734 1.00 91.88 97 ALA A C 1
ATOM 728 O O . ALA A 1 97 ? 0.301 16.518 16.996 1.00 91.88 97 ALA A O 1
ATOM 729 N N . ASP A 1 98 ? -1.805 16.402 16.202 1.00 91.88 98 ASP A N 1
ATOM 730 C CA . ASP A 1 98 ? -1.773 14.961 15.918 1.00 91.88 98 ASP A CA 1
ATOM 731 C C . ASP A 1 98 ? -0.662 14.621 14.905 1.00 91.88 98 ASP A C 1
ATOM 733 O O . ASP A 1 98 ? 0.035 13.616 15.040 1.00 91.88 98 ASP A O 1
ATOM 737 N N . ILE A 1 99 ? -0.475 15.473 13.887 1.00 89.75 99 ILE A N 1
ATOM 738 C CA . ILE A 1 99 ? 0.584 15.317 12.878 1.00 89.75 99 ILE A CA 1
ATOM 739 C C . ILE A 1 99 ? 1.967 15.477 13.515 1.00 89.75 99 ILE A C 1
ATOM 741 O O . ILE A 1 99 ? 2.840 14.642 13.282 1.00 89.75 99 ILE A O 1
ATOM 745 N N . ALA A 1 100 ? 2.162 16.510 14.337 1.00 87.06 100 ALA A N 1
ATOM 746 C CA . ALA A 1 100 ? 3.432 16.750 15.019 1.00 87.06 100 ALA A CA 1
ATOM 747 C C . ALA A 1 100 ? 3.787 15.610 15.992 1.00 87.06 100 ALA A C 1
ATOM 749 O O . ALA A 1 100 ? 4.936 15.166 16.048 1.00 87.06 100 ALA A O 1
ATOM 750 N N . GLU A 1 101 ? 2.801 15.094 16.729 1.00 88.12 101 GLU A N 1
ATOM 751 C CA . GLU A 1 101 ? 2.977 13.938 17.607 1.00 88.12 101 GLU A CA 1
ATOM 752 C C . GLU A 1 101 ? 3.323 12.677 16.811 1.00 88.12 101 GLU A C 1
ATOM 754 O O . GLU A 1 101 ? 4.254 11.950 17.169 1.00 88.12 101 GLU A O 1
ATOM 759 N N . PHE A 1 102 ? 2.625 12.432 15.700 1.00 87.44 102 PHE A N 1
ATOM 760 C CA . PHE A 1 102 ? 2.920 11.298 14.835 1.00 87.44 102 PHE A CA 1
ATOM 761 C C . PHE A 1 102 ? 4.336 11.382 14.271 1.00 87.44 102 PHE A C 1
ATOM 763 O O . PHE A 1 102 ? 5.077 10.412 14.371 1.00 87.44 102 PHE A O 1
ATOM 770 N N . GLN A 1 103 ? 4.763 12.533 13.750 1.00 84.75 103 GLN A N 1
ATOM 771 C CA . GLN A 1 103 ? 6.125 12.725 13.236 1.00 84.75 103 GLN A CA 1
ATOM 772 C C . GLN A 1 103 ? 7.192 12.486 14.314 1.00 84.75 103 GLN A C 1
ATOM 774 O O . GLN A 1 103 ? 8.214 11.859 14.040 1.00 84.75 103 GLN A O 1
ATOM 779 N N . LYS A 1 104 ? 6.938 12.929 15.553 1.00 83.44 104 LYS A N 1
ATOM 780 C CA . LYS A 1 104 ? 7.836 12.702 16.693 1.00 83.44 104 LYS A CA 1
ATOM 781 C C . LYS A 1 104 ? 7.946 11.220 17.064 1.00 83.44 104 LYS A C 1
ATOM 783 O O . LYS A 1 104 ? 9.044 10.740 17.327 1.00 83.44 104 LYS A O 1
ATOM 788 N N . THR A 1 105 ? 6.820 10.513 17.118 1.00 80.69 105 THR A N 1
ATOM 789 C CA . THR A 1 105 ? 6.748 9.122 17.605 1.00 80.69 105 THR A CA 1
ATOM 790 C C . THR A 1 105 ? 7.174 8.104 16.549 1.00 80.69 105 THR A C 1
ATOM 792 O O . THR A 1 105 ? 7.908 7.170 16.860 1.00 80.69 105 THR A O 1
ATOM 795 N N . SER A 1 106 ? 6.813 8.338 15.285 1.00 75.81 106 SER A N 1
ATOM 796 C CA . SER A 1 106 ? 7.140 7.461 14.151 1.00 75.81 106 SER A CA 1
ATOM 797 C C . SER A 1 106 ? 8.617 7.471 13.745 1.00 75.81 106 SER A C 1
ATOM 799 O O . SER A 1 106 ? 9.010 6.689 12.880 1.00 75.81 106 SER A O 1
ATOM 801 N N . ASN A 1 107 ? 9.444 8.333 14.357 1.00 69.88 107 ASN A N 1
ATOM 802 C CA . ASN A 1 107 ? 10.878 8.463 14.079 1.00 69.88 107 ASN A CA 1
ATOM 803 C C . ASN A 1 107 ? 11.176 8.535 12.568 1.00 69.88 107 ASN A C 1
ATOM 805 O O . ASN A 1 107 ? 12.149 7.948 12.088 1.00 69.88 107 ASN A O 1
ATOM 809 N N . ILE A 1 108 ? 10.309 9.213 11.803 1.00 71.12 108 ILE A N 1
ATOM 810 C CA . ILE A 1 108 ? 10.477 9.369 10.358 1.00 71.12 108 ILE A CA 1
ATOM 811 C C . ILE A 1 108 ? 11.711 10.236 10.137 1.00 71.12 108 ILE A C 1
ATOM 813 O O . ILE A 1 108 ? 11.681 11.460 10.256 1.00 71.12 108 ILE A O 1
ATOM 817 N N . LYS A 1 109 ? 12.826 9.573 9.835 1.00 70.69 109 LYS A N 1
ATOM 818 C CA . LYS A 1 109 ? 14.065 10.231 9.445 1.00 70.69 109 LYS A CA 1
ATOM 819 C C . LYS A 1 109 ? 13.941 10.618 7.984 1.00 70.69 109 LYS A C 1
ATOM 821 O O . LYS A 1 109 ? 14.061 9.775 7.098 1.00 70.69 109 LYS A O 1
ATOM 826 N N . LEU A 1 110 ? 13.677 11.896 7.747 1.00 73.06 110 LEU A N 1
ATOM 827 C CA . LEU A 1 110 ? 13.820 12.456 6.413 1.00 73.06 110 LEU A CA 1
ATOM 828 C C . LEU A 1 110 ? 15.308 12.369 6.025 1.00 73.06 110 LEU A C 1
ATOM 830 O O . LEU A 1 110 ? 16.160 12.691 6.860 1.00 73.06 110 LEU A O 1
ATOM 834 N N . PRO A 1 111 ? 15.635 11.890 4.813 1.00 74.31 111 PRO A N 1
ATOM 835 C CA . PRO A 1 111 ? 17.021 11.802 4.374 1.00 74.31 111 PRO A CA 1
ATOM 836 C C . PRO A 1 111 ? 17.650 13.200 4.328 1.00 74.31 111 PRO A C 1
ATOM 838 O O . PRO A 1 111 ? 16.964 14.178 4.020 1.00 74.31 111 PRO A O 1
ATOM 841 N N . ASP A 1 112 ? 18.951 13.295 4.626 1.00 86.94 112 ASP A N 1
ATOM 842 C CA . ASP A 1 112 ? 19.697 14.541 4.433 1.00 86.94 112 ASP A CA 1
ATOM 843 C C . ASP A 1 112 ? 19.655 14.919 2.942 1.00 86.94 112 ASP A C 1
ATOM 845 O O . ASP A 1 112 ? 20.154 14.148 2.113 1.00 86.94 112 ASP A O 1
ATOM 849 N N . PRO A 1 113 ? 19.077 16.079 2.572 1.00 88.56 113 PRO A N 1
ATOM 850 C CA . PRO A 1 113 ? 18.912 16.446 1.174 1.00 88.56 113 PRO A CA 1
ATOM 851 C C . PRO A 1 113 ? 20.224 16.501 0.392 1.00 88.56 113 PRO A C 1
ATOM 853 O O . PRO A 1 113 ? 20.231 16.182 -0.798 1.00 88.56 113 PRO A O 1
ATOM 856 N N . GLN A 1 114 ? 21.331 16.888 1.039 1.00 90.94 114 GLN A N 1
ATOM 857 C CA . GLN A 1 114 ? 22.635 16.932 0.378 1.00 90.94 114 GLN A CA 1
ATOM 858 C C . GLN A 1 114 ? 23.200 15.533 0.143 1.00 90.94 114 GLN A C 1
ATOM 860 O O . GLN A 1 114 ? 23.600 15.227 -0.983 1.00 90.94 114 GLN A O 1
ATOM 865 N N . ALA A 1 115 ? 23.212 14.676 1.168 1.00 89.25 115 ALA A N 1
ATOM 866 C CA . ALA A 1 115 ? 23.670 13.298 1.030 1.00 89.25 115 ALA A CA 1
ATOM 867 C C . ALA A 1 115 ? 22.848 12.516 -0.007 1.00 89.25 115 ALA A C 1
ATOM 869 O O . ALA A 1 115 ? 23.434 11.861 -0.865 1.00 89.25 115 ALA A O 1
ATOM 870 N N . GLU A 1 116 ? 21.517 12.634 0.018 1.00 87.00 116 GLU A N 1
ATOM 871 C CA . GLU A 1 116 ? 20.611 11.945 -0.912 1.00 87.00 116 GLU A CA 1
ATOM 872 C C . GLU A 1 116 ? 20.841 12.387 -2.366 1.00 87.00 116 GLU A C 1
ATOM 874 O O . GLU A 1 116 ? 20.984 11.552 -3.261 1.00 87.00 116 GLU A O 1
ATOM 879 N N . ALA A 1 117 ? 20.912 13.701 -2.617 1.00 88.69 117 ALA A N 1
ATOM 880 C CA . ALA A 1 117 ? 21.165 14.231 -3.957 1.00 88.69 117 ALA A CA 1
ATOM 881 C C . ALA A 1 117 ? 22.546 13.804 -4.476 1.00 88.69 117 ALA A C 1
ATOM 883 O O . ALA A 1 117 ? 22.662 13.340 -5.612 1.00 88.69 117 ALA A O 1
ATOM 884 N N . ARG A 1 118 ? 23.584 13.884 -3.629 1.00 89.12 118 ARG A N 1
ATOM 885 C CA . ARG A 1 118 ? 24.939 13.442 -3.983 1.00 89.12 118 ARG A CA 1
ATOM 886 C C . ARG A 1 118 ? 24.965 11.959 -4.328 1.00 89.12 118 ARG A C 1
ATOM 888 O O . ARG A 1 118 ? 25.540 11.594 -5.348 1.00 89.12 118 ARG A O 1
ATOM 895 N N . GLN A 1 119 ? 24.329 11.124 -3.507 1.00 87.00 119 GLN A N 1
ATOM 896 C CA . GLN A 1 119 ? 24.272 9.684 -3.733 1.00 87.00 119 GLN A CA 1
ATOM 897 C C . GLN A 1 119 ? 23.616 9.380 -5.085 1.00 87.00 119 GLN A C 1
ATOM 899 O O . GLN A 1 119 ? 24.184 8.644 -5.886 1.00 87.00 119 GLN A O 1
ATOM 904 N N . LYS A 1 120 ? 22.465 10.001 -5.379 1.00 87.62 120 LYS A N 1
ATOM 905 C CA . LYS A 1 120 ? 21.755 9.835 -6.657 1.00 87.62 120 LYS A CA 1
ATOM 906 C C . LYS A 1 120 ? 22.593 10.232 -7.866 1.00 87.62 120 LYS A C 1
ATOM 908 O O . LYS A 1 120 ? 22.614 9.492 -8.849 1.00 87.62 120 LYS A O 1
ATOM 913 N N . HIS A 1 121 ? 23.301 11.358 -7.782 1.00 87.75 121 HIS A N 1
ATOM 914 C CA . HIS A 1 121 ? 24.181 11.825 -8.858 1.00 87.75 121 HIS A CA 1
ATOM 915 C C . HIS A 1 121 ? 25.359 10.871 -9.068 1.00 87.75 121 HIS A C 1
ATOM 917 O O . HIS A 1 121 ? 25.697 10.558 -10.207 1.00 87.75 121 HIS A O 1
ATOM 923 N N . GLU A 1 122 ? 25.953 10.371 -7.981 1.00 87.88 122 GLU A N 1
ATOM 924 C CA . GLU A 1 122 ? 27.121 9.484 -8.010 1.00 87.88 122 GLU A CA 1
ATOM 925 C C . GLU A 1 122 ? 26.852 8.186 -8.784 1.00 87.88 122 GLU A C 1
ATOM 927 O O . GLU A 1 122 ? 27.695 7.754 -9.570 1.00 87.88 122 GLU A O 1
ATOM 932 N N . TYR A 1 123 ? 25.668 7.585 -8.625 1.00 89.75 123 TYR A N 1
ATOM 933 C CA . TYR A 1 123 ? 25.320 6.345 -9.328 1.00 89.75 123 TYR A CA 1
ATOM 934 C C . TYR A 1 123 ? 24.455 6.540 -10.583 1.00 89.75 123 TYR A C 1
ATOM 936 O O . TYR A 1 123 ? 24.111 5.555 -11.241 1.00 89.75 123 TYR A O 1
ATOM 944 N N . ALA A 1 124 ? 24.113 7.776 -10.963 1.00 91.38 124 ALA A N 1
ATOM 945 C CA . ALA A 1 124 ? 23.221 8.048 -12.093 1.00 91.38 124 ALA A CA 1
ATOM 946 C C . ALA A 1 124 ? 23.709 7.392 -13.396 1.00 91.38 124 ALA A C 1
ATOM 948 O O . ALA A 1 124 ? 22.949 6.707 -14.085 1.00 91.38 124 ALA A O 1
ATOM 949 N N . ALA A 1 125 ? 24.999 7.544 -13.709 1.00 92.00 125 ALA A N 1
ATOM 950 C CA . ALA A 1 125 ? 25.602 6.959 -14.904 1.00 92.00 125 ALA A CA 1
ATOM 951 C C . ALA A 1 125 ? 25.571 5.421 -14.882 1.00 92.00 125 ALA A C 1
ATOM 953 O O . ALA A 1 125 ? 25.296 4.798 -15.911 1.00 92.00 125 ALA A O 1
ATOM 954 N N . ALA A 1 126 ? 25.806 4.812 -13.717 1.00 92.94 126 ALA A N 1
ATOM 955 C CA . ALA A 1 126 ? 25.769 3.364 -13.541 1.00 92.94 126 ALA A CA 1
ATOM 956 C C . ALA A 1 126 ? 24.358 2.807 -13.788 1.00 92.94 126 ALA A C 1
ATOM 958 O O . ALA A 1 126 ? 24.198 1.861 -14.558 1.00 92.94 126 ALA A O 1
ATOM 959 N N . VAL A 1 127 ? 23.329 3.460 -13.236 1.00 93.94 127 VAL A N 1
ATOM 960 C CA . VAL A 1 127 ? 21.917 3.097 -13.450 1.00 93.94 127 VAL A CA 1
ATOM 961 C C . VAL A 1 127 ? 21.523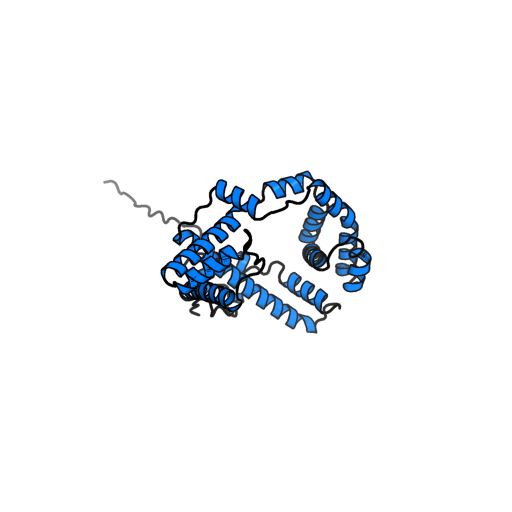 3.218 -14.920 1.00 93.94 127 VAL A C 1
ATOM 963 O O . VAL A 1 127 ? 20.935 2.295 -15.480 1.00 93.94 127 VAL A O 1
ATOM 966 N N . LEU A 1 128 ? 21.867 4.326 -15.581 1.00 93.69 128 LEU A N 1
ATOM 967 C CA . LEU A 1 128 ? 21.528 4.528 -16.993 1.00 93.69 128 LEU A CA 1
ATOM 968 C C . LEU A 1 128 ? 22.262 3.546 -17.917 1.00 93.69 128 LEU A C 1
ATOM 970 O O . LEU A 1 128 ? 21.677 3.077 -18.894 1.00 93.69 128 LEU A O 1
ATOM 974 N N . THR A 1 129 ? 23.508 3.198 -17.588 1.00 94.31 129 THR A N 1
ATOM 975 C CA . THR A 1 129 ? 24.284 2.186 -18.319 1.00 94.31 129 THR A CA 1
ATOM 976 C C . THR A 1 129 ? 23.690 0.792 -18.128 1.00 94.31 129 THR A C 1
ATOM 978 O O . THR A 1 129 ? 23.521 0.065 -19.105 1.00 94.31 129 THR A O 1
ATOM 981 N N . ALA A 1 130 ? 23.315 0.432 -16.898 1.00 93.88 130 ALA A N 1
ATOM 982 C CA . ALA A 1 130 ? 22.657 -0.837 -16.604 1.00 93.88 130 ALA A CA 1
ATOM 983 C C . ALA A 1 130 ? 21.308 -0.965 -17.330 1.00 93.88 130 ALA A C 1
ATOM 985 O O . ALA A 1 130 ? 20.983 -2.029 -17.854 1.00 93.88 130 ALA A O 1
ATOM 986 N N . LEU A 1 131 ? 20.540 0.128 -17.423 1.00 91.50 131 LEU A N 1
ATOM 987 C CA . LEU A 1 131 ? 19.278 0.150 -18.168 1.00 91.50 131 LEU A CA 1
ATOM 988 C C . LEU A 1 131 ? 19.490 -0.098 -19.653 1.00 91.50 131 LEU A C 1
ATOM 990 O O . LEU A 1 131 ? 18.759 -0.886 -20.241 1.00 91.50 131 LEU A O 1
ATOM 994 N N . ASP A 1 132 ? 20.482 0.553 -20.256 1.00 91.25 132 ASP A N 1
ATOM 995 C CA . ASP A 1 132 ? 20.821 0.330 -21.660 1.00 91.25 132 ASP A CA 1
ATOM 996 C C . ASP A 1 132 ? 21.256 -1.123 -21.912 1.00 91.25 132 ASP A C 1
ATOM 998 O O . ASP A 1 132 ? 20.748 -1.772 -22.827 1.00 91.25 132 ASP A O 1
ATOM 1002 N N . ALA A 1 133 ? 22.125 -1.663 -21.053 1.00 90.44 133 ALA A N 1
ATOM 1003 C CA . ALA A 1 133 ? 22.588 -3.046 -21.138 1.00 90.44 133 ALA A CA 1
ATOM 1004 C C . ALA A 1 133 ? 21.428 -4.053 -21.055 1.00 90.44 133 ALA A C 1
ATOM 1006 O O . ALA A 1 133 ? 21.321 -4.960 -21.881 1.00 90.44 133 ALA A O 1
ATOM 1007 N N . GLN A 1 134 ? 20.514 -3.874 -20.100 1.00 86.88 134 GLN A N 1
ATOM 1008 C CA . GLN A 1 134 ? 19.437 -4.837 -19.883 1.00 86.88 134 GLN A CA 1
ATOM 1009 C C . GLN A 1 134 ? 18.247 -4.652 -20.841 1.00 86.88 134 GLN A C 1
ATOM 1011 O O . GLN A 1 134 ? 17.670 -5.641 -21.293 1.00 86.88 134 GLN A O 1
ATOM 1016 N N . LEU A 1 135 ? 17.850 -3.413 -21.154 1.00 84.00 135 LEU A N 1
ATOM 1017 C CA . LEU A 1 135 ? 16.653 -3.140 -21.961 1.00 84.00 135 LEU A CA 1
ATOM 1018 C C . LEU A 1 135 ? 16.936 -3.069 -23.464 1.00 84.00 135 LEU A C 1
ATOM 1020 O O . LEU A 1 135 ? 16.104 -3.534 -24.237 1.00 84.00 135 LEU A O 1
ATOM 1024 N N . ASN A 1 136 ? 18.085 -2.521 -23.875 1.00 84.06 136 ASN A N 1
ATOM 1025 C CA . ASN A 1 136 ? 18.406 -2.324 -25.294 1.00 84.06 136 ASN A CA 1
ATOM 1026 C C . ASN A 1 136 ? 19.364 -3.389 -25.840 1.00 84.06 136 ASN A C 1
ATOM 1028 O O . ASN A 1 136 ? 19.258 -3.761 -27.005 1.00 84.06 136 ASN A O 1
ATOM 1032 N N . LYS A 1 137 ? 20.309 -3.870 -25.020 1.00 86.19 137 LYS A N 1
ATOM 1033 C CA . LYS A 1 137 ? 21.303 -4.882 -25.434 1.00 86.19 137 LYS A CA 1
ATOM 1034 C C . LYS A 1 137 ? 20.943 -6.307 -25.018 1.00 86.19 137 LYS A C 1
ATOM 1036 O O . LYS A 1 137 ? 21.634 -7.238 -25.418 1.00 86.19 137 LYS A O 1
ATOM 1041 N N . HIS A 1 138 ? 19.864 -6.472 -24.253 1.00 80.88 138 HIS A N 1
ATOM 1042 C CA . HIS A 1 138 ? 19.370 -7.764 -23.769 1.00 80.88 138 HIS A CA 1
ATOM 1043 C C . HIS A 1 138 ? 20.437 -8.597 -23.038 1.00 80.88 138 HIS A C 1
ATOM 1045 O O . HIS A 1 138 ? 20.431 -9.826 -23.111 1.00 80.88 138 HIS A O 1
ATOM 1051 N N . GLU A 1 139 ? 21.355 -7.930 -22.332 1.00 85.81 139 GLU A N 1
ATOM 1052 C CA . GLU A 1 139 ? 22.341 -8.605 -21.490 1.00 85.81 139 GLU A CA 1
ATOM 1053 C C . GLU A 1 139 ? 21.661 -9.330 -20.315 1.00 85.81 139 GLU A C 1
ATOM 1055 O O . GLU A 1 139 ? 20.558 -8.974 -19.883 1.00 85.81 139 GLU A O 1
ATOM 1060 N N . ASP A 1 140 ? 22.335 -10.357 -19.788 1.00 85.50 140 ASP A N 1
ATOM 1061 C CA . ASP A 1 140 ? 21.839 -11.141 -18.658 1.00 85.50 140 ASP A CA 1
ATOM 1062 C C . ASP A 1 140 ? 21.552 -10.245 -17.429 1.00 85.50 140 ASP A C 1
ATOM 1064 O O . ASP A 1 140 ? 22.455 -9.535 -16.970 1.00 85.50 140 ASP A O 1
ATOM 1068 N N . PRO A 1 141 ? 20.331 -10.282 -16.854 1.00 84.62 141 PRO A N 1
ATOM 1069 C CA . PRO A 1 141 ? 19.949 -9.417 -15.738 1.00 84.62 141 PRO A CA 1
ATOM 1070 C C . PRO A 1 141 ? 20.861 -9.511 -14.512 1.00 84.62 141 PRO A C 1
ATOM 1072 O O . PRO A 1 141 ? 21.148 -8.490 -13.882 1.00 84.62 141 PRO A O 1
ATOM 1075 N N . GLN A 1 142 ? 21.305 -10.721 -14.158 1.00 86.44 142 GLN A N 1
ATOM 1076 C CA . GLN A 1 142 ? 22.129 -10.931 -12.969 1.00 86.44 142 GLN A CA 1
ATOM 1077 C C . GLN A 1 142 ? 23.534 -10.374 -13.201 1.00 86.44 142 GLN A C 1
ATOM 1079 O O . GLN A 1 142 ? 24.048 -9.629 -12.369 1.00 86.44 142 GLN A O 1
ATOM 1084 N N . SER A 1 143 ? 24.112 -10.655 -14.369 1.00 90.69 143 SER A N 1
ATOM 1085 C CA . SER A 1 143 ? 25.402 -10.111 -14.781 1.00 90.69 143 SER A CA 1
ATOM 1086 C C . SER A 1 143 ? 25.389 -8.581 -14.833 1.00 90.69 143 SER A C 1
ATOM 1088 O O . SER A 1 143 ? 26.345 -7.953 -14.380 1.00 90.69 143 SER A O 1
ATOM 1090 N N . VAL A 1 144 ? 24.325 -7.959 -15.356 1.00 91.50 144 VAL A N 1
ATOM 1091 C CA . VAL A 1 144 ? 24.185 -6.491 -15.381 1.00 91.50 144 VAL A CA 1
ATOM 1092 C C . VAL A 1 144 ? 24.160 -5.926 -13.959 1.00 91.50 144 VAL A C 1
ATOM 1094 O O . VAL A 1 144 ? 24.901 -4.987 -13.660 1.00 91.50 144 VAL A O 1
ATOM 1097 N N . TYR A 1 145 ? 23.355 -6.506 -13.065 1.00 92.44 145 TYR A N 1
ATOM 1098 C CA . TYR A 1 145 ? 23.274 -6.055 -11.676 1.00 92.44 145 TYR A CA 1
ATOM 1099 C C . TYR A 1 145 ? 24.618 -6.177 -10.943 1.00 92.44 145 TYR A C 1
ATOM 1101 O O . TYR A 1 145 ? 25.095 -5.200 -10.356 1.00 92.44 145 TYR A O 1
ATOM 1109 N N . ASP A 1 146 ? 25.256 -7.350 -11.014 1.00 93.94 146 ASP A N 1
ATOM 1110 C CA . ASP A 1 146 ? 26.529 -7.607 -10.338 1.00 93.94 146 ASP A CA 1
ATOM 1111 C C . ASP A 1 146 ? 27.657 -6.708 -10.872 1.00 93.94 146 ASP A C 1
ATOM 1113 O O . ASP A 1 146 ? 28.489 -6.242 -10.092 1.00 93.94 146 ASP A O 1
ATOM 1117 N N . LYS A 1 147 ? 27.668 -6.422 -12.182 1.00 94.81 147 LYS A N 1
ATOM 1118 C CA . LYS A 1 147 ? 28.707 -5.613 -12.836 1.00 94.81 147 LYS A CA 1
ATOM 1119 C C . LYS A 1 147 ? 28.550 -4.111 -12.605 1.00 94.81 147 LYS A C 1
ATOM 1121 O O . LYS A 1 147 ? 29.556 -3.432 -12.412 1.00 94.81 147 LYS A O 1
ATOM 1126 N N . TYR A 1 148 ? 27.326 -3.587 -12.681 1.00 94.38 148 TYR A N 1
ATOM 1127 C CA . TYR A 1 148 ? 27.096 -2.140 -12.751 1.00 94.38 148 TYR A CA 1
ATOM 1128 C C . TYR A 1 148 ? 26.488 -1.533 -11.489 1.00 94.38 148 TYR A C 1
ATOM 1130 O O . TYR A 1 148 ? 26.656 -0.340 -11.279 1.00 94.38 148 TYR A O 1
ATOM 1138 N N . LEU A 1 149 ? 25.759 -2.293 -10.669 1.00 94.38 149 LEU A N 1
ATOM 1139 C CA . LEU A 1 149 ? 24.893 -1.710 -9.632 1.00 94.38 149 LEU A CA 1
ATOM 1140 C C . LEU A 1 149 ? 25.320 -2.094 -8.217 1.00 94.38 149 LEU A C 1
ATOM 1142 O O . LEU A 1 149 ? 25.339 -1.251 -7.318 1.00 94.38 149 LEU A O 1
ATOM 1146 N N . LYS A 1 150 ? 25.723 -3.352 -8.025 1.00 93.25 150 LYS A N 1
ATOM 1147 C CA . LYS A 1 150 ? 26.098 -3.901 -6.716 1.00 93.25 150 LYS A CA 1
ATOM 1148 C C . LYS A 1 150 ? 27.240 -3.141 -6.043 1.00 93.25 150 LYS A C 1
ATOM 1150 O O . LYS A 1 150 ? 27.200 -2.909 -4.838 1.00 93.25 150 LYS A O 1
ATOM 1155 N N . THR A 1 151 ? 28.242 -2.725 -6.813 1.00 91.25 151 THR A N 1
ATOM 1156 C CA . THR A 1 151 ? 29.400 -1.955 -6.324 1.00 91.25 151 THR A CA 1
ATOM 1157 C C . THR A 1 151 ? 29.020 -0.568 -5.805 1.00 91.25 151 THR A C 1
ATOM 1159 O O . THR A 1 151 ? 29.721 -0.029 -4.955 1.00 91.25 151 THR A O 1
ATOM 1162 N N . HIS A 1 152 ? 27.890 -0.019 -6.259 1.00 89.62 152 HIS A N 1
ATOM 1163 C CA . HIS A 1 152 ? 27.337 1.258 -5.805 1.00 89.62 152 HIS A CA 1
ATOM 1164 C C . HIS A 1 152 ? 26.333 1.094 -4.649 1.00 89.62 152 HIS A C 1
ATOM 1166 O O . HIS A 1 152 ? 25.656 2.050 -4.277 1.00 89.62 152 HIS A O 1
ATOM 1172 N N . GLY A 1 153 ? 26.203 -0.116 -4.087 1.00 88.81 153 GLY A N 1
ATOM 1173 C CA . GLY A 1 153 ? 25.285 -0.399 -2.981 1.00 88.81 153 GLY A CA 1
ATOM 1174 C C . GLY A 1 153 ? 23.802 -0.335 -3.364 1.00 88.81 153 GLY A C 1
ATOM 1175 O O . GLY A 1 153 ? 22.945 -0.279 -2.483 1.00 88.81 153 GLY A O 1
ATOM 1176 N N . ILE A 1 154 ? 23.481 -0.343 -4.662 1.00 90.00 154 ILE A N 1
ATOM 1177 C CA . ILE A 1 154 ? 22.098 -0.385 -5.139 1.00 90.00 154 ILE A CA 1
ATOM 1178 C C . ILE A 1 154 ? 21.568 -1.796 -4.906 1.00 90.00 154 ILE A C 1
ATOM 1180 O O . ILE A 1 154 ? 22.138 -2.763 -5.402 1.00 90.00 154 ILE A O 1
ATOM 1184 N N . THR A 1 155 ? 20.473 -1.917 -4.157 1.00 89.44 155 THR A N 1
ATOM 1185 C CA . THR A 1 155 ? 19.836 -3.212 -3.892 1.00 89.44 155 THR A CA 1
ATOM 1186 C C . THR A 1 155 ? 19.076 -3.715 -5.118 1.00 89.44 155 THR A C 1
ATOM 1188 O O . THR A 1 155 ? 18.581 -2.921 -5.918 1.00 89.44 155 THR A O 1
ATOM 1191 N N . GLU A 1 156 ? 18.897 -5.032 -5.247 1.00 84.69 156 GLU A N 1
ATOM 1192 C CA . GLU A 1 156 ? 18.075 -5.619 -6.321 1.00 84.69 156 GLU A CA 1
ATOM 1193 C C . GLU A 1 156 ? 16.640 -5.064 -6.318 1.00 84.69 156 GLU A C 1
ATOM 1195 O O . GLU A 1 156 ? 16.045 -4.845 -7.373 1.00 84.69 156 GLU A O 1
ATOM 1200 N N . GLN A 1 157 ? 16.097 -4.757 -5.135 1.00 81.12 157 GLN A N 1
ATOM 1201 C CA . GLN A 1 157 ? 14.794 -4.111 -5.005 1.00 81.12 157 GLN A CA 1
ATOM 1202 C C . GLN A 1 157 ? 14.808 -2.689 -5.583 1.00 81.12 157 GLN A C 1
ATOM 1204 O O . GLN A 1 157 ? 13.926 -2.350 -6.370 1.00 81.12 157 GLN A O 1
ATOM 1209 N N . ALA A 1 158 ? 15.798 -1.862 -5.238 1.00 85.44 158 ALA A N 1
ATOM 1210 C CA . ALA A 1 158 ? 15.928 -0.521 -5.807 1.00 85.44 158 ALA A CA 1
ATOM 1211 C C . ALA A 1 158 ? 16.130 -0.580 -7.330 1.00 85.44 158 ALA A C 1
ATOM 1213 O O . ALA A 1 158 ? 15.482 0.165 -8.069 1.00 85.44 158 ALA A O 1
ATOM 1214 N N . TRP A 1 159 ? 16.946 -1.528 -7.804 1.00 89.75 159 TRP A N 1
ATOM 1215 C CA . TRP A 1 159 ? 17.138 -1.775 -9.229 1.00 89.75 159 TRP A CA 1
ATOM 1216 C C . TRP A 1 159 ? 15.833 -2.152 -9.928 1.00 89.75 159 TRP A C 1
ATOM 1218 O O . TRP A 1 159 ? 15.524 -1.600 -10.979 1.00 89.75 159 TRP A O 1
ATOM 1228 N N . SER A 1 160 ? 15.014 -3.020 -9.327 1.00 83.25 160 SER A N 1
ATOM 1229 C CA . SER A 1 160 ? 13.724 -3.405 -9.905 1.00 83.25 160 SER A CA 1
ATOM 1230 C C . SER A 1 160 ? 12.819 -2.197 -10.173 1.00 83.25 160 SER A C 1
ATOM 1232 O O . SER A 1 160 ? 12.216 -2.109 -11.239 1.00 83.25 160 SER A O 1
ATOM 1234 N N . VAL A 1 161 ? 12.785 -1.217 -9.262 1.00 83.62 161 VAL A N 1
ATOM 1235 C CA . VAL A 1 161 ? 12.004 0.020 -9.424 1.00 83.62 161 VAL A CA 1
ATOM 1236 C C . VAL A 1 161 ? 12.565 0.884 -10.554 1.00 83.62 161 VAL A C 1
ATOM 1238 O O . VAL A 1 161 ? 11.808 1.392 -11.380 1.00 83.62 161 VAL A O 1
ATOM 1241 N N . GLN A 1 162 ? 13.888 1.027 -10.632 1.00 89.31 162 GLN A N 1
ATOM 1242 C CA . GLN A 1 162 ? 14.546 1.788 -11.698 1.00 89.31 162 GLN A CA 1
ATOM 1243 C C . GLN A 1 162 ? 14.340 1.133 -13.070 1.00 89.31 162 GLN A C 1
ATOM 1245 O O . GLN A 1 162 ? 14.041 1.828 -14.040 1.00 89.31 162 GLN A O 1
ATOM 1250 N N . LEU A 1 163 ? 14.415 -0.199 -13.139 1.00 86.62 163 LEU A N 1
ATOM 1251 C CA . LEU A 1 163 ? 14.140 -0.976 -14.342 1.00 86.62 163 LEU A CA 1
ATOM 1252 C C . LEU A 1 163 ? 12.705 -0.773 -14.828 1.00 86.62 163 LEU A C 1
ATOM 1254 O O . LEU A 1 163 ? 12.503 -0.644 -16.030 1.00 86.62 163 LEU A O 1
ATOM 1258 N N . LEU A 1 164 ? 11.725 -0.702 -13.919 1.00 81.56 164 LEU A N 1
ATOM 1259 C CA . LEU A 1 164 ? 10.327 -0.410 -14.257 1.00 81.56 164 LEU A CA 1
ATOM 1260 C C . LEU A 1 164 ? 10.145 0.988 -14.842 1.00 81.56 164 LEU A C 1
ATOM 1262 O O . LEU A 1 164 ? 9.440 1.149 -15.837 1.00 81.56 164 LEU A O 1
ATOM 1266 N N . LEU A 1 165 ? 10.782 1.992 -14.238 1.00 81.69 165 LEU A N 1
ATOM 1267 C CA . LEU A 1 165 ? 10.723 3.363 -14.736 1.00 81.69 165 LEU A CA 1
ATOM 1268 C C . LEU A 1 165 ? 11.400 3.469 -16.109 1.00 81.69 165 LEU A C 1
ATOM 1270 O O . LEU A 1 165 ? 10.834 4.047 -17.028 1.00 81.69 165 LEU A O 1
ATOM 1274 N N . GLY A 1 166 ? 12.571 2.858 -16.291 1.00 84.75 166 GLY A N 1
ATOM 1275 C CA . GLY A 1 166 ? 13.385 3.003 -17.499 1.00 84.75 166 GLY A CA 1
ATOM 1276 C C . GLY A 1 166 ? 12.837 2.374 -18.788 1.00 84.75 166 GLY A C 1
ATOM 1277 O O . GLY A 1 166 ? 13.455 2.569 -19.831 1.00 84.75 166 GLY A O 1
ATOM 1278 N N . GLN A 1 167 ? 11.716 1.640 -18.754 1.00 75.31 167 GLN A N 1
ATOM 1279 C CA . GLN A 1 167 ? 11.198 0.912 -19.929 1.00 75.31 167 GLN A CA 1
ATOM 1280 C C . GLN A 1 167 ? 10.513 1.786 -20.978 1.00 75.31 167 GLN A C 1
ATOM 1282 O O . GLN A 1 167 ? 10.429 1.399 -22.140 1.00 75.31 167 GLN A O 1
ATOM 1287 N N . THR A 1 168 ? 9.986 2.938 -20.572 1.00 77.94 168 THR A N 1
ATOM 1288 C CA . THR A 1 168 ? 9.296 3.873 -21.472 1.00 77.94 168 THR A CA 1
ATOM 1289 C C . THR A 1 168 ? 10.137 5.133 -21.641 1.00 77.94 168 THR A C 1
ATOM 1291 O O . THR A 1 168 ? 10.884 5.471 -20.721 1.00 77.94 168 THR A O 1
ATOM 1294 N N . PRO A 1 169 ? 10.036 5.862 -22.766 1.00 80.94 169 PRO A N 1
ATOM 1295 C CA . PRO A 1 169 ? 10.702 7.155 -22.907 1.00 80.94 169 PRO A CA 1
ATOM 1296 C C . PRO A 1 169 ? 10.353 8.120 -21.765 1.00 80.94 169 PRO A C 1
ATOM 1298 O O . PRO A 1 169 ? 11.243 8.734 -21.177 1.00 80.94 169 PRO A O 1
ATOM 1301 N N . GLU A 1 170 ? 9.077 8.192 -21.383 1.00 79.00 170 GLU A N 1
ATOM 1302 C CA . GLU A 1 170 ? 8.583 9.062 -20.314 1.00 79.00 170 GLU A CA 1
ATOM 1303 C C . GLU A 1 170 ? 9.106 8.625 -18.944 1.00 79.00 170 GLU A C 1
ATOM 1305 O O . GLU A 1 170 ? 9.556 9.451 -18.148 1.00 79.00 170 GLU A O 1
ATOM 1310 N N . GLY A 1 171 ? 9.077 7.323 -18.659 1.00 81.69 171 GLY A N 1
ATOM 1311 C CA . GLY A 1 171 ? 9.578 6.782 -17.402 1.00 81.69 171 GLY A CA 1
ATOM 1312 C C . GLY A 1 171 ? 11.103 6.874 -17.293 1.00 81.69 171 GLY A C 1
ATOM 1313 O O . GLY A 1 171 ? 11.615 7.219 -16.229 1.00 81.69 171 GLY A O 1
ATOM 1314 N N . LYS A 1 172 ? 11.835 6.677 -18.396 1.00 84.75 172 LYS A N 1
ATOM 1315 C CA . LYS A 1 172 ? 13.283 6.905 -18.473 1.00 84.75 172 LYS A CA 1
ATOM 1316 C C . LYS A 1 172 ? 13.606 8.372 -18.220 1.00 84.75 172 LYS A C 1
ATOM 1318 O O . LYS A 1 172 ? 14.505 8.658 -17.435 1.00 84.75 172 LYS A O 1
ATOM 1323 N N . GLN A 1 173 ? 12.849 9.300 -18.805 1.00 87.44 173 GLN A N 1
ATOM 1324 C CA . GLN A 1 173 ? 13.012 10.725 -18.529 1.00 87.44 173 GLN A CA 1
ATOM 1325 C C . GLN A 1 173 ? 12.689 11.064 -17.067 1.00 87.44 173 GLN A C 1
ATOM 1327 O O . GLN A 1 173 ? 13.424 11.820 -16.434 1.00 87.44 173 GLN A O 1
ATOM 1332 N N . SER A 1 174 ? 11.632 10.476 -16.499 1.00 86.06 174 SER A N 1
ATOM 1333 C CA . SER A 1 174 ? 11.302 10.624 -15.077 1.00 86.06 174 SER A CA 1
ATOM 1334 C C . SER A 1 174 ? 12.436 10.123 -14.184 1.00 86.06 174 SER A C 1
ATOM 1336 O O . SER A 1 174 ? 12.824 10.810 -13.242 1.00 86.06 174 SER A O 1
ATOM 1338 N N . LEU A 1 175 ? 13.017 8.966 -14.504 1.00 89.69 175 LEU A N 1
ATOM 1339 C CA . LEU A 1 175 ? 14.148 8.415 -13.772 1.00 89.69 175 LEU A CA 1
ATOM 1340 C C . LEU A 1 175 ? 15.393 9.2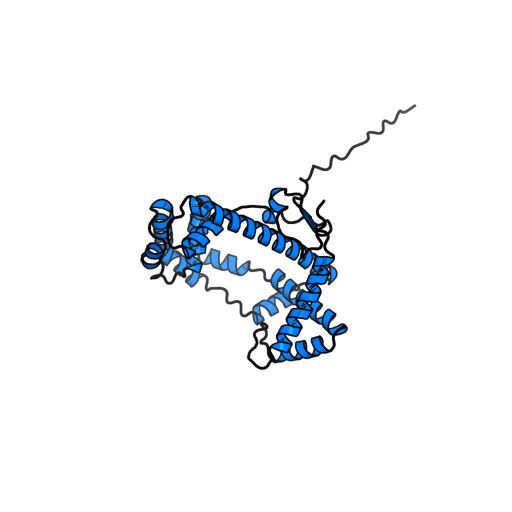99 -13.897 1.00 89.69 175 LEU A C 1
ATOM 1342 O O . LEU A 1 175 ? 16.032 9.564 -12.888 1.00 89.69 175 LEU A O 1
ATOM 1346 N N . ILE A 1 176 ? 15.711 9.810 -15.089 1.00 90.25 176 ILE A N 1
ATOM 1347 C CA . ILE A 1 176 ? 16.806 10.775 -15.281 1.00 90.25 176 ILE A CA 1
ATOM 1348 C C . ILE A 1 176 ? 16.594 12.003 -14.388 1.00 90.25 176 ILE A C 1
ATOM 1350 O O . ILE A 1 176 ? 17.516 12.431 -13.698 1.00 90.25 176 ILE A O 1
ATOM 1354 N N . ASN A 1 177 ? 15.373 12.541 -14.343 1.00 88.69 177 ASN A N 1
ATOM 1355 C CA . ASN A 1 177 ? 15.049 13.678 -13.482 1.00 88.69 177 ASN A CA 1
ATOM 1356 C C . ASN A 1 177 ? 15.200 13.329 -11.990 1.00 88.69 177 ASN A C 1
ATOM 1358 O O . ASN A 1 177 ? 15.667 14.159 -11.216 1.00 88.69 177 ASN A O 1
ATOM 1362 N N . GLN A 1 178 ? 14.836 12.108 -11.581 1.00 87.25 178 GLN A N 1
ATOM 1363 C CA . GLN A 1 178 ? 15.016 11.631 -10.205 1.00 87.25 178 GLN A CA 1
ATOM 1364 C C . GLN A 1 178 ? 16.495 11.473 -9.839 1.00 87.25 178 GLN A C 1
ATOM 1366 O O . GLN A 1 178 ? 16.901 11.891 -8.758 1.00 87.25 178 GLN A O 1
ATOM 1371 N N . LEU A 1 179 ? 17.296 10.892 -10.734 1.00 90.19 179 LEU A N 1
ATOM 1372 C CA . LEU A 1 179 ? 18.733 10.687 -10.548 1.00 90.19 179 LEU A CA 1
ATOM 1373 C C . LEU A 1 179 ? 19.508 12.009 -10.524 1.00 90.19 179 LEU A C 1
ATOM 1375 O O . LEU A 1 179 ? 20.528 12.091 -9.855 1.00 90.19 179 LEU A O 1
ATOM 1379 N N . ASN A 1 180 ? 18.991 13.047 -11.186 1.00 88.25 180 ASN A N 1
ATOM 1380 C CA . ASN A 1 180 ? 19.567 14.393 -11.220 1.00 88.25 180 ASN A CA 1
ATOM 1381 C C . ASN A 1 180 ? 18.883 15.374 -10.249 1.00 88.25 180 ASN A C 1
ATOM 1383 O O . ASN A 1 180 ? 18.985 16.590 -10.423 1.00 88.25 180 ASN A O 1
ATOM 1387 N N . MET A 1 181 ? 18.176 14.883 -9.225 1.00 87.19 181 MET A N 1
ATOM 1388 C CA . MET A 1 181 ? 17.532 15.749 -8.231 1.00 87.19 181 MET A CA 1
ATOM 1389 C C . MET A 1 181 ? 18.546 16.647 -7.519 1.00 87.19 181 MET A C 1
ATOM 1391 O O . MET A 1 181 ? 19.622 16.196 -7.132 1.00 87.19 181 MET A O 1
ATOM 1395 N N . THR A 1 182 ? 18.185 17.912 -7.307 1.00 89.38 182 THR A N 1
ATOM 1396 C CA . THR A 1 182 ? 18.993 18.841 -6.507 1.00 89.38 182 THR A CA 1
ATOM 1397 C C . THR A 1 182 ? 18.657 18.715 -5.016 1.00 89.38 182 THR A C 1
ATOM 1399 O O . THR A 1 182 ? 17.544 18.283 -4.682 1.00 89.38 182 THR A O 1
ATOM 1402 N N . PRO A 1 183 ? 19.553 19.134 -4.102 1.00 88.88 183 PRO A N 1
ATOM 1403 C CA . PRO A 1 183 ? 19.245 19.184 -2.673 1.00 88.88 183 PRO A CA 1
ATOM 1404 C C . PRO A 1 183 ? 17.971 19.981 -2.361 1.00 88.88 183 PRO A C 1
ATOM 1406 O O . PRO A 1 183 ? 17.186 19.580 -1.507 1.00 88.88 183 PRO A O 1
ATOM 1409 N N . GLU A 1 184 ? 17.702 21.072 -3.083 1.00 88.88 184 GLU A N 1
ATOM 1410 C CA . GLU A 1 184 ? 16.486 21.880 -2.912 1.00 88.88 184 GLU A CA 1
ATOM 1411 C C . GLU A 1 184 ? 15.233 21.085 -3.280 1.00 88.88 184 GLU A C 1
ATOM 1413 O O . GLU A 1 184 ? 14.218 21.164 -2.588 1.00 88.88 184 GLU A O 1
ATOM 1418 N N . THR A 1 185 ? 15.312 20.279 -4.340 1.00 85.31 185 THR A N 1
ATOM 1419 C CA . THR A 1 185 ? 14.209 19.421 -4.787 1.00 85.31 185 THR A CA 1
ATOM 1420 C C . THR A 1 185 ? 13.906 18.342 -3.747 1.00 85.31 185 THR A C 1
ATOM 1422 O O . THR A 1 185 ? 12.742 18.107 -3.417 1.00 85.31 185 THR A O 1
ATOM 1425 N N . VAL A 1 186 ? 14.948 17.724 -3.177 1.00 84.00 186 VAL A N 1
ATOM 1426 C CA . VAL A 1 186 ? 14.806 16.734 -2.098 1.00 84.00 186 VAL A CA 1
ATOM 1427 C C . VAL A 1 186 ? 14.232 17.387 -0.836 1.00 84.00 186 VAL A C 1
ATOM 1429 O O . VAL A 1 186 ? 13.277 16.872 -0.254 1.00 84.00 186 VAL A O 1
ATOM 1432 N N . ALA A 1 187 ? 14.738 18.561 -0.450 1.00 84.44 187 ALA A N 1
ATOM 1433 C CA . ALA A 1 187 ? 14.242 19.309 0.702 1.00 84.44 187 ALA A CA 1
ATOM 1434 C C . ALA A 1 187 ? 12.776 19.737 0.530 1.00 84.44 187 ALA A C 1
ATOM 1436 O O . ALA A 1 187 ? 12.000 19.685 1.484 1.00 84.44 187 ALA A O 1
ATOM 1437 N N . GLN A 1 188 ? 12.368 20.136 -0.676 1.00 84.56 188 GLN A N 1
ATOM 1438 C CA . GLN A 1 188 ? 10.981 20.502 -0.952 1.00 84.56 188 GLN A CA 1
ATOM 1439 C C . GLN A 1 188 ? 10.047 19.289 -0.889 1.00 84.56 188 GLN A C 1
ATOM 1441 O O . GLN A 1 188 ? 8.958 19.391 -0.325 1.00 84.56 188 GLN A O 1
ATOM 1446 N N . ALA A 1 189 ? 10.470 18.135 -1.414 1.00 78.88 189 ALA A N 1
ATOM 1447 C CA . ALA A 1 189 ? 9.712 16.891 -1.294 1.00 78.88 189 ALA A CA 1
ATOM 1448 C C . ALA A 1 189 ? 9.529 16.481 0.177 1.00 78.88 189 ALA A C 1
ATOM 1450 O O . ALA A 1 189 ? 8.428 16.116 0.581 1.00 78.88 189 ALA A O 1
ATOM 1451 N N . ALA A 1 190 ? 10.580 16.625 0.988 1.00 78.38 190 ALA A N 1
ATOM 1452 C CA . ALA A 1 190 ? 10.539 16.370 2.423 1.00 78.38 190 ALA A CA 1
ATOM 1453 C C . ALA A 1 190 ? 9.596 17.336 3.171 1.00 78.38 190 ALA A C 1
ATOM 1455 O O . ALA A 1 190 ? 8.839 16.906 4.036 1.00 78.38 190 ALA A O 1
ATOM 1456 N N . LYS A 1 191 ? 9.578 18.628 2.809 1.00 77.62 191 LYS A N 1
ATOM 1457 C CA . LYS A 1 191 ? 8.643 19.622 3.378 1.00 77.62 191 LYS A CA 1
ATOM 1458 C C . LYS A 1 191 ? 7.183 19.344 3.030 1.00 77.62 191 LYS A C 1
ATOM 1460 O O . LYS A 1 191 ? 6.302 19.615 3.837 1.00 77.62 191 LYS A O 1
ATOM 1465 N N . ASN A 1 192 ? 6.935 18.815 1.836 1.00 76.44 192 ASN A N 1
ATOM 1466 C CA . ASN A 1 192 ? 5.595 18.478 1.360 1.00 76.44 192 ASN A CA 1
ATOM 1467 C C . ASN A 1 192 ? 5.106 17.113 1.877 1.00 76.44 192 ASN A C 1
ATOM 1469 O O . ASN A 1 192 ? 4.048 16.645 1.454 1.00 76.44 192 ASN A O 1
ATOM 1473 N N . PHE A 1 193 ? 5.871 16.450 2.748 1.00 78.19 193 PHE A N 1
ATOM 1474 C CA . PHE A 1 193 ? 5.504 15.155 3.298 1.00 78.19 193 PHE A CA 1
ATOM 1475 C C . PHE A 1 193 ? 4.341 15.294 4.290 1.00 78.19 193 PHE A C 1
ATOM 1477 O O . PHE A 1 193 ? 4.521 15.623 5.463 1.00 78.19 193 PHE A O 1
ATOM 1484 N N . ASP A 1 194 ? 3.129 15.042 3.801 1.00 83.00 194 ASP A N 1
ATOM 1485 C CA . ASP A 1 194 ? 1.909 15.080 4.599 1.00 83.00 194 ASP A CA 1
ATOM 1486 C C . ASP A 1 194 ? 1.653 13.728 5.284 1.00 83.00 194 ASP A C 1
ATOM 1488 O O . ASP A 1 194 ? 1.457 12.705 4.627 1.00 83.00 194 ASP A O 1
ATOM 1492 N N . CYS A 1 195 ? 1.633 13.733 6.620 1.00 87.44 195 CYS A N 1
ATOM 1493 C CA . CYS A 1 195 ? 1.307 12.560 7.437 1.00 87.44 195 CYS A CA 1
ATOM 1494 C C . CYS A 1 195 ? -0.194 12.446 7.757 1.00 87.44 195 CYS A C 1
ATOM 1496 O O . CYS A 1 195 ? -0.589 11.547 8.502 1.00 87.44 195 CYS A O 1
ATOM 1498 N N . SER A 1 196 ? -1.041 13.357 7.262 1.00 89.88 196 SER A N 1
ATOM 1499 C CA . SER A 1 196 ? -2.453 13.446 7.651 1.00 89.88 196 SER A CA 1
ATOM 1500 C C . SER A 1 196 ? -3.208 12.130 7.457 1.00 89.88 196 SER A C 1
ATOM 1502 O O . SER A 1 196 ? -3.966 11.716 8.334 1.00 89.88 196 SER A O 1
ATOM 1504 N N . TYR A 1 197 ? -2.969 11.427 6.348 1.00 89.06 197 TYR A N 1
ATOM 1505 C CA . TYR A 1 197 ? -3.614 10.149 6.055 1.00 89.06 197 TYR A CA 1
ATOM 1506 C C . TYR A 1 197 ? -3.185 9.038 7.028 1.00 89.06 197 TYR A C 1
ATOM 1508 O O . TYR A 1 197 ? -4.018 8.283 7.526 1.00 89.06 197 TYR A O 1
ATOM 1516 N N . GLN A 1 198 ? -1.898 8.965 7.364 1.00 90.19 198 GLN 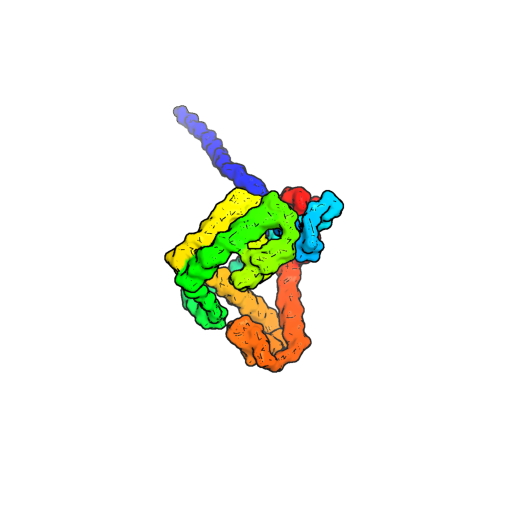A N 1
ATOM 1517 C CA . GLN A 1 198 ? -1.349 8.000 8.317 1.00 90.19 198 GLN A CA 1
ATOM 1518 C C . GLN A 1 198 ? -1.915 8.242 9.719 1.00 90.19 198 GLN A C 1
ATOM 1520 O O . GLN A 1 198 ? -2.293 7.290 10.404 1.00 90.19 198 GLN A O 1
ATOM 1525 N N . VAL A 1 199 ? -2.055 9.510 10.113 1.00 92.38 199 VAL A N 1
ATOM 1526 C CA . VAL A 1 199 ? -2.707 9.891 11.370 1.00 92.38 199 VAL A CA 1
ATOM 1527 C C . VAL A 1 199 ? -4.184 9.494 11.364 1.00 92.38 199 VAL A C 1
ATOM 1529 O O . VAL A 1 199 ? -4.648 8.890 12.331 1.00 92.38 199 VAL A O 1
ATOM 1532 N N . LYS A 1 200 ? -4.924 9.753 10.273 1.00 93.56 200 LYS A N 1
ATOM 1533 C CA . LYS A 1 200 ? -6.323 9.304 10.136 1.00 93.56 200 LYS A CA 1
ATOM 1534 C C . LYS A 1 200 ? -6.445 7.792 10.312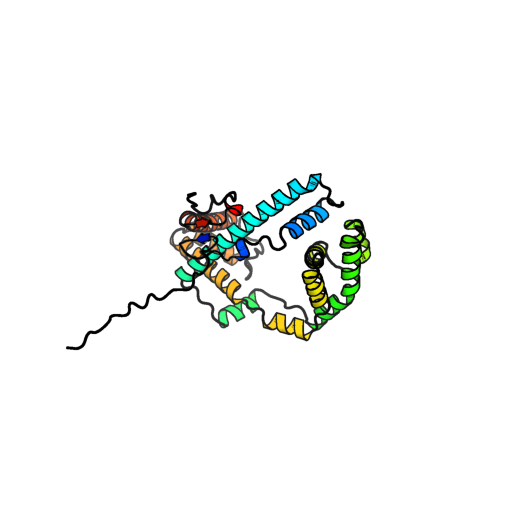 1.00 93.56 200 LYS A C 1
ATOM 1536 O O . LYS A 1 200 ? -7.298 7.336 11.069 1.00 93.56 200 LYS A O 1
ATOM 1541 N N . LEU A 1 201 ? -5.575 7.022 9.657 1.00 91.94 201 LEU A N 1
ATOM 1542 C CA . LEU A 1 201 ? -5.549 5.564 9.774 1.00 91.94 201 LEU A CA 1
ATOM 1543 C C . LEU A 1 201 ? -5.254 5.097 11.202 1.00 91.94 201 LEU A C 1
ATOM 1545 O O . LEU A 1 201 ? -5.897 4.155 11.663 1.00 91.94 201 LEU A O 1
ATOM 1549 N N . LYS A 1 202 ? -4.307 5.736 11.901 1.00 92.12 202 LYS A N 1
ATOM 1550 C CA . LYS A 1 202 ? -4.003 5.427 13.305 1.00 92.12 202 LYS A CA 1
ATOM 1551 C C . LYS A 1 202 ? -5.237 5.647 14.186 1.00 92.12 202 LYS A C 1
ATOM 1553 O O . LYS A 1 202 ? -5.694 4.700 14.819 1.00 92.12 202 LYS A O 1
ATOM 1558 N N . LYS A 1 203 ? -5.840 6.839 14.129 1.00 95.00 203 LYS A N 1
ATOM 1559 C CA . LYS A 1 203 ? -7.034 7.182 14.922 1.00 95.00 203 LYS A CA 1
ATOM 1560 C C . LYS A 1 203 ? -8.226 6.285 14.589 1.00 95.00 203 LYS A C 1
ATOM 1562 O O . LYS A 1 203 ? -8.962 5.883 15.480 1.00 95.00 203 LYS A O 1
ATOM 1567 N N . MET A 1 204 ? -8.415 5.932 13.317 1.00 96.06 204 MET A N 1
ATOM 1568 C CA . MET A 1 204 ? -9.447 4.976 12.903 1.00 96.06 204 MET A CA 1
ATOM 1569 C C . MET A 1 204 ? -9.244 3.608 13.566 1.00 96.06 204 MET A C 1
ATOM 1571 O O . MET A 1 204 ? -10.199 3.046 14.092 1.00 96.06 204 MET A O 1
ATOM 1575 N N . LYS A 1 205 ? -8.017 3.071 13.565 1.00 94.94 205 LYS A N 1
ATOM 1576 C CA . LYS A 1 205 ? -7.712 1.786 14.215 1.00 94.94 205 LYS A CA 1
ATOM 1577 C C . LYS A 1 205 ? -7.956 1.842 15.724 1.00 94.94 205 LYS A C 1
ATOM 1579 O O . LYS A 1 205 ? -8.580 0.934 16.253 1.00 94.94 205 LYS A O 1
ATOM 1584 N N . GLU A 1 206 ? -7.546 2.925 16.381 1.00 93.81 206 GLU A N 1
ATOM 1585 C CA . GLU A 1 206 ? -7.806 3.151 17.810 1.00 93.81 206 GLU A CA 1
ATOM 1586 C C . GLU A 1 206 ? -9.314 3.182 18.112 1.00 93.81 206 GLU A C 1
ATOM 1588 O O . GLU A 1 206 ? -9.768 2.524 19.043 1.00 93.81 206 GLU A O 1
ATOM 1593 N N . ARG A 1 207 ? -10.124 3.851 17.278 1.00 96.25 207 ARG A N 1
ATOM 1594 C CA . ARG A 1 207 ? -11.591 3.842 17.422 1.00 96.25 207 ARG A CA 1
ATOM 1595 C C . ARG A 1 207 ? -12.214 2.465 17.211 1.00 96.25 207 ARG A C 1
ATOM 1597 O O . ARG A 1 207 ? -13.176 2.130 17.898 1.00 96.25 207 ARG A O 1
ATOM 1604 N N . ILE A 1 208 ? -11.701 1.676 16.269 1.00 96.69 208 ILE A N 1
ATOM 1605 C CA . ILE A 1 208 ? -12.142 0.286 16.075 1.00 96.69 208 ILE A CA 1
ATOM 1606 C C . ILE A 1 208 ? -11.833 -0.529 17.335 1.00 96.69 208 ILE A C 1
ATOM 1608 O O . ILE A 1 208 ? -12.711 -1.218 17.850 1.00 96.69 208 ILE A O 1
ATOM 1612 N N . ASP A 1 209 ? -10.618 -0.404 17.866 1.00 97.12 209 ASP A N 1
ATOM 1613 C CA . ASP A 1 209 ? -10.198 -1.095 19.082 1.00 97.12 209 ASP A CA 1
ATOM 1614 C C . ASP A 1 209 ? -11.054 -0.688 20.298 1.00 97.12 209 ASP A C 1
ATOM 1616 O O . ASP A 1 209 ? -11.460 -1.554 21.077 1.00 97.12 209 ASP A O 1
ATOM 1620 N N . GLU A 1 210 ? -11.403 0.598 20.435 1.00 95.81 210 GLU A N 1
ATOM 1621 C CA . GLU A 1 210 ? -12.352 1.095 21.442 1.00 95.81 210 GLU A CA 1
ATOM 1622 C C . GLU A 1 210 ? -13.726 0.424 21.300 1.00 95.81 210 GLU A C 1
ATOM 1624 O O . GLU A 1 210 ? -14.265 -0.087 22.282 1.00 95.81 210 GLU A O 1
ATOM 1629 N N . GLN A 1 211 ? -14.288 0.384 20.087 1.00 95.56 211 GLN A N 1
ATOM 1630 C CA . GLN A 1 211 ? -15.603 -0.215 19.831 1.00 95.56 211 GLN A CA 1
ATOM 1631 C C . GLN A 1 211 ? -15.632 -1.712 20.148 1.00 95.56 211 GLN A C 1
ATOM 1633 O O . GLN A 1 211 ? -16.563 -2.174 20.809 1.00 95.56 211 GLN A O 1
ATOM 1638 N N . ILE A 1 212 ? -14.609 -2.464 19.730 1.00 97.06 212 ILE A N 1
ATOM 1639 C CA . ILE A 1 212 ? -14.508 -3.897 20.036 1.00 97.06 212 ILE A CA 1
ATOM 1640 C C . ILE A 1 212 ? -14.396 -4.089 21.556 1.00 97.06 212 ILE A C 1
ATOM 1642 O O . ILE A 1 212 ? -15.152 -4.875 22.131 1.00 97.06 212 ILE A O 1
ATOM 1646 N N . SER A 1 213 ? -13.545 -3.300 22.224 1.00 97.25 213 SER A N 1
ATOM 1647 C CA . SER A 1 213 ? -13.317 -3.358 23.679 1.00 97.25 213 SER A CA 1
ATOM 1648 C C . SER A 1 213 ? -14.563 -3.078 24.527 1.00 97.25 213 SER A C 1
ATOM 1650 O O . SER A 1 213 ? -14.621 -3.521 25.675 1.00 97.25 213 SER A O 1
ATOM 1652 N N . LEU A 1 214 ? -15.554 -2.343 24.006 1.00 95.38 214 LEU A N 1
ATOM 1653 C CA . LEU A 1 214 ? -16.835 -2.125 24.694 1.00 95.38 214 LEU A CA 1
ATOM 1654 C C . LEU A 1 214 ? -17.680 -3.402 24.773 1.00 95.38 214 LEU A C 1
ATOM 1656 O O . LEU A 1 214 ? -18.457 -3.561 25.712 1.00 95.38 214 LEU A O 1
ATOM 1660 N N . SER A 1 215 ? -17.535 -4.294 23.792 1.00 94.38 215 SER A N 1
ATOM 1661 C CA . SER A 1 215 ? -18.321 -5.529 23.670 1.00 94.38 215 SER A CA 1
ATOM 1662 C C . SER A 1 215 ? -17.560 -6.800 24.058 1.00 94.38 215 SER A C 1
ATOM 1664 O O . SER A 1 215 ? -18.189 -7.803 24.384 1.00 94.38 215 SER A O 1
ATOM 1666 N N . ASP A 1 216 ? -16.226 -6.757 24.064 1.00 97.62 216 ASP A N 1
ATOM 1667 C CA . ASP A 1 216 ? -15.360 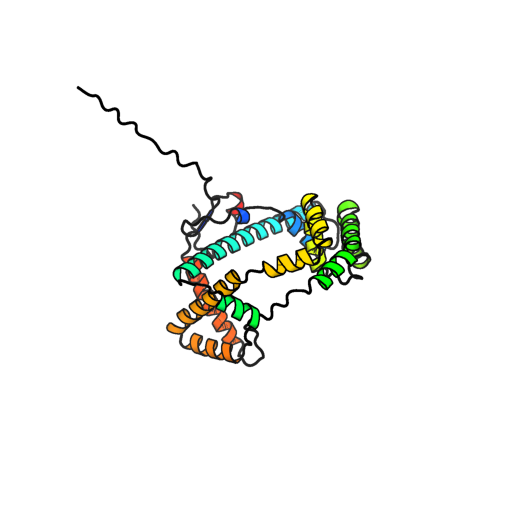-7.903 24.336 1.00 97.62 216 ASP A CA 1
ATOM 1668 C C . ASP A 1 216 ? -14.340 -7.577 25.453 1.00 97.62 216 ASP A C 1
ATOM 1670 O O . ASP A 1 216 ? -13.283 -6.983 25.198 1.00 97.62 216 ASP A O 1
ATOM 1674 N N . PRO A 1 217 ? -14.618 -7.986 26.709 1.00 96.81 217 PRO A N 1
ATOM 1675 C CA . PRO A 1 217 ? -13.693 -7.808 27.828 1.00 96.81 217 PRO A CA 1
ATOM 1676 C C . PRO A 1 217 ? -12.342 -8.510 27.639 1.00 96.81 217 PRO A C 1
ATOM 1678 O O . PRO A 1 217 ? -11.331 -8.019 28.143 1.00 96.81 217 PRO A O 1
ATOM 1681 N N . LYS A 1 218 ? -12.305 -9.634 26.906 1.00 97.06 218 LYS A N 1
ATOM 1682 C CA . LYS A 1 218 ? -11.069 -10.374 26.617 1.00 97.06 218 LYS A CA 1
ATOM 1683 C C . LYS A 1 218 ? -10.202 -9.588 25.638 1.00 97.06 218 LYS A C 1
ATOM 1685 O O . LYS A 1 218 ? -9.006 -9.434 25.872 1.00 97.06 218 LYS A O 1
ATOM 1690 N N . PHE A 1 219 ? -10.809 -9.017 24.597 1.00 97.69 219 PHE A N 1
ATOM 1691 C CA . PHE A 1 219 ? -10.115 -8.102 23.691 1.00 97.69 219 PHE A CA 1
ATOM 1692 C C . PHE A 1 219 ? -9.542 -6.901 24.447 1.00 97.69 219 PHE A C 1
ATOM 1694 O O . PHE A 1 219 ? -8.368 -6.585 24.283 1.00 97.69 219 PHE A O 1
ATOM 1701 N N . LYS A 1 220 ? -10.333 -6.278 25.331 1.00 97.25 220 LYS A N 1
ATOM 1702 C CA . LYS A 1 220 ? -9.881 -5.145 26.152 1.00 97.25 220 LYS A CA 1
ATOM 1703 C C . LYS A 1 220 ? -8.661 -5.497 27.009 1.00 97.25 220 LYS A C 1
ATOM 1705 O O . LYS A 1 220 ? -7.728 -4.700 27.094 1.00 97.25 220 LYS A O 1
ATOM 1710 N N . GLN A 1 221 ? -8.661 -6.675 27.636 1.00 96.25 221 GLN A N 1
ATOM 1711 C CA . GLN A 1 221 ? -7.520 -7.153 28.417 1.00 96.25 221 GLN A CA 1
ATOM 1712 C C . GLN A 1 221 ? -6.278 -7.321 27.531 1.00 96.25 221 GLN A C 1
ATOM 1714 O O . GLN A 1 221 ? -5.233 -6.746 27.825 1.00 96.25 221 GLN A O 1
ATOM 1719 N N . TYR A 1 222 ? -6.395 -8.057 26.425 1.00 96.12 222 TYR A N 1
ATOM 1720 C CA . TYR A 1 222 ? -5.260 -8.324 25.537 1.00 96.12 222 TYR A CA 1
ATOM 1721 C C . TYR A 1 222 ? -4.739 -7.064 24.845 1.00 96.12 222 TYR A C 1
ATOM 1723 O O . TYR A 1 222 ? -3.543 -6.949 24.592 1.00 96.12 222 TYR A O 1
ATOM 1731 N N . LEU A 1 223 ? -5.608 -6.088 24.578 1.00 94.94 223 LEU A N 1
ATOM 1732 C CA . LEU A 1 223 ? -5.215 -4.787 24.054 1.00 94.94 223 LEU A CA 1
ATOM 1733 C C . LEU A 1 223 ? -4.382 -4.004 25.080 1.00 94.94 223 LEU A C 1
ATOM 1735 O O . LEU A 1 223 ? -3.378 -3.395 24.717 1.00 94.94 223 LEU A O 1
ATOM 1739 N N . ALA A 1 224 ? -4.752 -4.049 26.364 1.00 92.62 224 ALA A N 1
ATOM 1740 C CA . ALA A 1 224 ? -3.963 -3.430 27.427 1.00 92.62 224 ALA A CA 1
ATOM 1741 C C . ALA A 1 224 ? -2.576 -4.081 27.562 1.00 92.62 224 ALA A C 1
ATOM 1743 O O . ALA A 1 224 ? -1.581 -3.370 27.693 1.00 92.62 224 ALA A O 1
ATOM 1744 N N . GLU A 1 225 ? -2.495 -5.411 27.465 1.00 92.19 225 GLU A N 1
ATOM 1745 C CA . GLU A 1 225 ? -1.222 -6.143 27.440 1.00 92.19 225 GLU A CA 1
ATOM 1746 C C . GLU A 1 225 ? -0.373 -5.765 26.215 1.00 92.19 225 GLU A C 1
ATOM 1748 O O . GLU A 1 225 ? 0.822 -5.499 26.347 1.00 92.19 225 GLU A O 1
ATOM 1753 N N . PHE A 1 226 ? -0.993 -5.651 25.034 1.00 90.75 226 PHE A N 1
ATOM 1754 C CA . PHE A 1 226 ? -0.321 -5.185 23.819 1.00 90.75 226 PHE A CA 1
ATOM 1755 C C . PHE A 1 226 ? 0.287 -3.791 24.012 1.00 90.75 226 PHE A C 1
ATOM 1757 O O . PHE A 1 226 ? 1.452 -3.586 23.688 1.00 90.75 226 PHE A O 1
ATOM 1764 N N . HIS A 1 227 ? -0.456 -2.842 24.588 1.00 88.94 227 HIS A N 1
ATOM 1765 C CA . HIS A 1 227 ? 0.049 -1.489 24.843 1.00 88.94 227 HIS A CA 1
ATOM 1766 C C . HIS A 1 227 ? 1.174 -1.426 25.887 1.00 88.94 227 HIS A C 1
ATOM 1768 O O . HIS A 1 227 ? 1.948 -0.474 25.873 1.00 88.94 227 HIS A O 1
ATOM 1774 N N . GLN A 1 228 ? 1.279 -2.412 26.782 1.00 86.94 228 GLN A N 1
ATOM 1775 C CA . GLN A 1 228 ? 2.392 -2.515 27.732 1.00 86.94 228 GLN A CA 1
ATOM 1776 C C . GLN A 1 228 ? 3.647 -3.126 27.096 1.00 86.94 228 GLN A C 1
ATOM 1778 O O . GLN A 1 228 ? 4.759 -2.738 27.446 1.00 86.94 228 GLN A O 1
ATOM 1783 N N . ALA A 1 229 ? 3.474 -4.082 26.178 1.00 84.88 229 ALA A N 1
ATOM 1784 C CA . ALA A 1 229 ? 4.570 -4.810 25.535 1.00 84.88 229 ALA A CA 1
ATOM 1785 C C . ALA A 1 229 ? 5.100 -4.137 24.254 1.00 84.88 229 ALA A C 1
ATOM 1787 O O . ALA A 1 229 ? 6.221 -4.420 23.817 1.00 84.88 229 ALA A O 1
ATOM 1788 N N . ALA A 1 230 ? 4.296 -3.284 23.622 1.00 81.44 230 ALA A N 1
ATOM 1789 C CA . ALA A 1 230 ? 4.658 -2.596 22.393 1.00 81.44 230 ALA A CA 1
ATOM 1790 C C . ALA A 1 230 ? 5.362 -1.256 22.654 1.00 81.44 230 ALA A C 1
ATOM 1792 O O . ALA A 1 230 ? 5.035 -0.527 23.591 1.00 81.44 230 ALA A O 1
ATOM 1793 N N . ASP A 1 231 ? 6.308 -0.895 21.786 1.00 74.44 231 ASP A N 1
ATOM 1794 C CA . ASP A 1 231 ? 6.788 0.482 21.692 1.00 74.44 231 ASP A CA 1
ATOM 1795 C C . ASP A 1 231 ? 5.692 1.429 21.161 1.00 74.44 231 ASP A C 1
ATOM 1797 O O . ASP A 1 231 ? 4.595 1.027 20.764 1.00 74.44 231 ASP A O 1
ATOM 1801 N N . GLN A 1 232 ? 6.010 2.723 21.097 1.00 67.00 232 GLN A N 1
ATOM 1802 C CA . GLN A 1 232 ? 5.110 3.748 20.553 1.00 67.00 232 GLN A CA 1
ATOM 1803 C C . GLN A 1 232 ? 4.736 3.531 19.072 1.00 67.00 232 GLN A C 1
ATOM 1805 O O . GLN A 1 232 ? 3.808 4.174 18.580 1.00 67.00 232 GLN A O 1
ATOM 1810 N N . ASN A 1 233 ? 5.433 2.631 18.371 1.00 62.62 233 ASN A N 1
ATOM 1811 C CA . ASN A 1 233 ? 5.192 2.260 16.980 1.00 62.62 233 ASN A CA 1
ATOM 1812 C C . ASN A 1 233 ? 4.403 0.949 16.841 1.00 62.62 233 ASN A C 1
ATOM 1814 O O . ASN A 1 233 ? 4.118 0.530 15.719 1.00 62.62 233 ASN A O 1
ATOM 1818 N N . GLY A 1 234 ? 4.023 0.308 17.950 1.00 65.25 234 GLY A N 1
ATOM 1819 C CA . GLY A 1 234 ? 3.329 -0.975 17.932 1.00 65.25 234 GLY A CA 1
ATOM 1820 C C . GLY A 1 234 ? 4.253 -2.180 17.727 1.00 65.25 234 GLY A C 1
ATOM 1821 O O . GLY A 1 234 ? 3.751 -3.285 17.519 1.00 65.25 234 GLY A O 1
ATOM 1822 N N . ASN A 1 235 ? 5.579 -2.000 17.774 1.00 72.88 235 ASN A N 1
ATOM 1823 C CA . ASN A 1 235 ? 6.532 -3.104 17.714 1.00 72.88 235 ASN A CA 1
ATOM 1824 C C . ASN A 1 235 ? 6.649 -3.748 19.092 1.00 72.88 235 ASN A C 1
ATOM 1826 O O . ASN A 1 235 ? 6.951 -3.080 20.080 1.00 72.88 235 ASN A O 1
ATOM 1830 N N . LEU A 1 236 ? 6.436 -5.059 19.154 1.00 74.62 236 LEU A N 1
ATOM 1831 C CA . LEU A 1 236 ? 6.571 -5.822 20.388 1.00 74.62 236 LEU A CA 1
ATOM 1832 C C . LEU A 1 236 ? 8.048 -5.901 20.789 1.00 74.62 236 LEU A C 1
ATOM 1834 O O . LEU A 1 236 ? 8.848 -6.513 20.085 1.00 74.62 236 LEU A O 1
ATOM 1838 N N . ASN A 1 237 ? 8.392 -5.355 21.954 1.00 67.75 237 ASN A N 1
ATOM 1839 C CA . ASN A 1 237 ? 9.743 -5.449 22.524 1.00 67.75 237 ASN A CA 1
ATOM 1840 C C . ASN A 1 237 ? 9.925 -6.695 23.414 1.00 67.75 237 ASN A C 1
ATOM 1842 O O . ASN A 1 237 ? 10.888 -6.793 24.173 1.00 67.75 237 ASN A O 1
ATOM 1846 N N . GLY A 1 238 ? 9.007 -7.660 23.296 1.00 63.88 238 GLY A N 1
ATOM 1847 C CA . GLY A 1 238 ? 8.923 -8.868 24.116 1.00 63.88 238 GLY A CA 1
ATOM 1848 C C . GLY A 1 238 ? 7.898 -8.737 25.248 1.00 63.88 238 GLY A C 1
ATOM 1849 O O . GLY A 1 238 ? 7.725 -7.665 25.818 1.00 63.88 238 GLY A O 1
ATOM 1850 N N . GLY A 1 239 ? 7.202 -9.838 25.560 1.00 73.69 239 GLY A N 1
ATOM 1851 C CA . GLY A 1 239 ? 6.314 -9.941 26.729 1.00 73.69 239 GLY A CA 1
ATOM 1852 C C . GLY A 1 239 ? 4.860 -10.346 26.458 1.00 73.69 239 GLY A C 1
ATOM 1853 O O . GLY A 1 239 ? 4.167 -10.689 27.409 1.00 73.69 239 GLY A O 1
ATOM 1854 N N . MET A 1 240 ? 4.395 -10.362 25.203 1.00 84.31 240 MET A N 1
ATOM 1855 C CA . MET A 1 240 ? 3.015 -10.754 24.876 1.00 84.31 240 MET A CA 1
ATOM 1856 C C . MET A 1 240 ? 2.932 -12.210 24.378 1.00 84.31 240 MET A C 1
ATOM 1858 O O . MET A 1 240 ? 3.681 -12.571 23.464 1.00 84.31 240 MET A O 1
ATOM 1862 N N . PRO A 1 241 ? 2.022 -13.038 24.923 1.00 88.06 241 PRO A N 1
ATOM 1863 C CA . PRO A 1 241 ? 1.718 -14.359 24.374 1.00 88.06 241 PRO A CA 1
ATOM 1864 C C . PRO A 1 241 ? 1.215 -14.296 22.919 1.00 88.06 241 PRO A C 1
ATOM 1866 O O . PRO A 1 241 ? 0.470 -13.389 22.539 1.00 88.06 241 PRO A O 1
ATOM 1869 N N . GLY A 1 242 ? 1.628 -15.257 22.085 1.00 87.56 242 GLY A N 1
ATOM 1870 C CA . GLY A 1 242 ? 1.300 -15.263 20.651 1.00 87.56 242 GLY A CA 1
ATOM 1871 C C . GLY A 1 242 ? -0.193 -15.446 20.358 1.00 87.56 242 GLY A C 1
ATOM 1872 O O . GLY A 1 242 ? -0.727 -14.811 19.454 1.00 87.56 242 GLY A O 1
ATOM 1873 N N . ASP A 1 243 ? -0.878 -16.241 21.172 1.00 92.75 243 ASP A N 1
ATOM 1874 C CA . ASP A 1 243 ? -2.325 -16.459 21.123 1.00 92.75 243 ASP A CA 1
ATOM 1875 C C . ASP A 1 243 ? -3.123 -15.191 21.468 1.00 92.75 243 ASP A C 1
ATOM 1877 O O . ASP A 1 243 ? -4.181 -14.944 20.888 1.00 92.75 243 ASP A O 1
ATOM 1881 N N . HIS A 1 244 ? -2.607 -14.340 22.359 1.00 94.50 244 HIS A N 1
ATOM 1882 C CA . HIS A 1 244 ? -3.225 -13.047 22.656 1.00 94.50 244 HIS A CA 1
ATOM 1883 C C . HIS A 1 244 ? -3.124 -12.103 21.448 1.00 94.50 244 HIS A C 1
ATOM 1885 O O . HIS A 1 244 ? -4.099 -11.435 21.094 1.00 94.50 244 HIS A O 1
ATOM 1891 N N . LEU A 1 245 ? -1.960 -12.062 20.784 1.00 91.12 245 LEU A N 1
ATOM 1892 C CA . LEU A 1 245 ? -1.763 -11.255 19.577 1.00 91.12 245 LEU A CA 1
ATOM 1893 C C . LEU A 1 245 ? -2.655 -11.746 18.430 1.00 91.12 245 LEU A C 1
ATOM 1895 O O . LEU A 1 245 ? -3.306 -10.935 17.768 1.00 91.12 245 LEU A O 1
ATOM 1899 N N . GLU A 1 246 ? -2.706 -13.061 18.215 1.00 94.00 246 GLU A N 1
ATOM 1900 C CA . GLU A 1 246 ? -3.576 -13.690 17.221 1.00 94.00 246 GLU A CA 1
ATOM 1901 C C . GLU A 1 246 ? -5.047 -13.363 17.498 1.00 94.00 246 GLU A C 1
ATOM 1903 O O . GLU A 1 246 ? -5.772 -12.961 16.589 1.00 94.00 246 GLU A O 1
ATOM 1908 N N . TYR A 1 247 ? -5.480 -13.420 18.761 1.00 97.00 247 TYR A N 1
ATOM 1909 C CA . TYR A 1 247 ? -6.840 -13.044 19.140 1.00 97.00 247 TYR A CA 1
ATOM 1910 C C . TYR A 1 247 ? -7.171 -11.596 18.749 1.00 97.00 247 TYR A C 1
ATOM 1912 O O . TYR A 1 247 ? -8.215 -11.351 18.140 1.00 97.00 247 TYR A O 1
ATOM 1920 N N . LEU A 1 248 ? -6.281 -10.634 19.032 1.00 95.44 248 LEU A N 1
ATOM 1921 C CA . LEU A 1 248 ? -6.481 -9.239 18.615 1.00 95.44 248 LEU A CA 1
ATOM 1922 C C . LEU A 1 248 ? -6.600 -9.111 17.089 1.00 95.44 248 LEU A C 1
ATOM 1924 O O . LEU A 1 248 ? -7.443 -8.360 16.594 1.00 95.44 248 LEU A O 1
ATOM 1928 N N . GLN A 1 249 ? -5.768 -9.834 16.333 1.00 94.81 249 GLN A N 1
ATOM 1929 C CA . GLN A 1 249 ? -5.819 -9.836 14.869 1.00 94.81 249 GLN A CA 1
ATOM 1930 C C . GLN A 1 249 ? -7.136 -10.418 14.349 1.00 94.81 249 GLN A C 1
ATOM 1932 O O . GLN A 1 249 ? -7.767 -9.806 13.488 1.00 94.81 249 GLN A O 1
ATOM 1937 N N . VAL A 1 250 ? -7.590 -11.544 14.906 1.00 96.69 250 VAL A N 1
ATOM 1938 C CA . VAL A 1 250 ? -8.850 -12.198 14.528 1.00 96.69 250 VAL A CA 1
ATOM 1939 C C . VAL A 1 250 ? -10.047 -11.284 14.782 1.00 96.69 250 VAL A C 1
ATOM 1941 O O . VAL A 1 250 ? -10.889 -11.143 13.898 1.00 96.69 250 VAL A O 1
ATOM 1944 N N . GLN A 1 251 ? -10.116 -10.609 15.934 1.00 97.69 251 GLN A N 1
ATOM 1945 C CA . GLN A 1 251 ? -11.234 -9.704 16.236 1.00 97.69 251 GLN A CA 1
ATOM 1946 C C . GLN A 1 251 ? -11.240 -8.462 15.334 1.00 97.69 251 GLN A C 1
ATOM 1948 O O . GLN A 1 251 ? -12.284 -8.082 14.800 1.00 97.69 251 GLN A O 1
ATOM 1953 N N . ARG A 1 252 ? -10.070 -7.864 15.071 1.00 96.25 252 ARG A N 1
ATOM 1954 C CA . ARG A 1 252 ? -9.946 -6.757 14.105 1.00 96.25 252 ARG A CA 1
ATOM 1955 C C . ARG A 1 252 ? -10.329 -7.197 12.690 1.00 96.25 252 ARG A C 1
ATOM 1957 O O . ARG A 1 252 ? -10.997 -6.452 11.975 1.00 96.25 252 ARG A O 1
ATOM 1964 N N . GLN A 1 253 ? -9.946 -8.407 12.284 1.00 95.19 253 GLN A N 1
ATOM 1965 C CA . GLN A 1 253 ? -10.337 -8.966 10.991 1.00 95.19 253 GLN A CA 1
ATOM 1966 C C . GLN A 1 253 ? -11.842 -9.251 10.933 1.00 95.19 253 GLN A C 1
ATOM 1968 O O . GLN A 1 253 ? -12.466 -8.992 9.908 1.00 95.19 253 GLN A O 1
ATOM 1973 N N . ALA A 1 254 ? -12.450 -9.732 12.020 1.00 94.81 254 ALA A N 1
ATOM 1974 C CA . ALA A 1 254 ? -13.890 -9.955 12.102 1.00 94.81 254 ALA A CA 1
ATOM 1975 C C . ALA A 1 254 ? -14.681 -8.647 11.933 1.00 94.81 254 ALA A C 1
ATOM 1977 O O . ALA A 1 254 ? -15.665 -8.632 11.191 1.00 94.81 254 ALA A O 1
ATOM 1978 N N . TYR A 1 255 ? -14.210 -7.547 12.533 1.00 95.94 255 TYR A N 1
ATOM 1979 C CA . TYR A 1 255 ? -14.761 -6.209 12.299 1.00 95.94 255 TYR A CA 1
ATOM 1980 C C . TYR A 1 255 ? -14.729 -5.844 10.805 1.00 95.94 255 TYR A C 1
ATOM 1982 O O . TYR A 1 255 ? -15.759 -5.496 10.228 1.00 95.94 255 TYR A O 1
ATOM 1990 N N . TRP A 1 256 ? -13.574 -5.979 10.143 1.00 94.75 256 TRP A N 1
ATOM 1991 C CA . TRP A 1 256 ? -13.458 -5.654 8.715 1.00 94.75 256 TRP A CA 1
ATOM 1992 C C . TRP A 1 256 ? -14.281 -6.578 7.820 1.00 94.75 256 TRP A C 1
ATOM 1994 O O . TRP A 1 256 ? -14.916 -6.097 6.888 1.00 94.75 256 TRP A O 1
ATOM 2004 N N . ASN A 1 257 ? -14.346 -7.872 8.127 1.00 93.06 257 ASN A N 1
ATOM 2005 C CA . ASN A 1 257 ? -15.193 -8.818 7.403 1.00 93.06 257 ASN A CA 1
ATOM 2006 C C . ASN A 1 257 ? -16.676 -8.429 7.492 1.00 93.06 257 ASN A C 1
ATOM 2008 O O . ASN A 1 257 ? -17.411 -8.585 6.518 1.00 93.06 257 ASN A O 1
ATOM 2012 N N . ASP A 1 258 ? -17.129 -7.904 8.635 1.00 93.25 258 ASP A N 1
ATOM 2013 C CA . ASP A 1 258 ? -18.493 -7.394 8.772 1.00 93.25 258 ASP A CA 1
ATOM 2014 C C . ASP A 1 258 ? -18.731 -6.135 7.925 1.00 93.25 258 ASP A C 1
ATOM 2016 O O . ASP A 1 258 ? -19.745 -6.055 7.227 1.00 93.25 258 ASP A O 1
ATOM 2020 N N . VAL A 1 259 ? -17.776 -5.197 7.911 1.00 94.50 259 VAL A N 1
ATOM 2021 C CA . VAL A 1 259 ? -17.811 -4.023 7.020 1.00 94.50 259 VAL A CA 1
ATOM 2022 C C . VAL A 1 259 ? -17.878 -4.458 5.553 1.00 94.50 259 VAL A C 1
ATOM 2024 O O . VAL A 1 259 ? -18.730 -3.979 4.805 1.00 94.50 259 VAL A O 1
ATOM 2027 N N . TYR A 1 260 ? -17.022 -5.393 5.136 1.00 93.69 260 TYR A N 1
ATOM 2028 C CA . TYR A 1 260 ? -16.933 -5.846 3.746 1.00 93.69 260 TYR A CA 1
ATOM 2029 C C . TYR A 1 260 ? -18.183 -6.602 3.298 1.00 93.69 260 TYR A C 1
ATOM 2031 O O . TYR A 1 260 ? -18.688 -6.359 2.205 1.00 93.69 260 TYR A O 1
ATOM 2039 N N . ARG A 1 261 ? -18.751 -7.449 4.159 1.00 89.88 261 ARG A N 1
ATOM 2040 C CA . ARG A 1 261 ? -19.998 -8.174 3.874 1.00 89.88 261 ARG A CA 1
ATOM 2041 C C . ARG A 1 261 ? -21.199 -7.245 3.675 1.00 89.88 261 ARG A C 1
ATOM 2043 O O . ARG A 1 261 ? -22.127 -7.605 2.954 1.00 89.88 261 ARG A O 1
ATOM 2050 N N . LYS A 1 262 ? -21.207 -6.080 4.326 1.00 91.44 262 LYS A N 1
ATOM 2051 C CA . LYS A 1 262 ? -22.265 -5.065 4.187 1.00 91.44 262 LYS A CA 1
ATOM 2052 C C . LYS A 1 262 ? -22.079 -4.173 2.957 1.00 91.44 262 LYS A C 1
ATOM 2054 O O . LYS A 1 262 ? -23.019 -3.471 2.587 1.00 91.44 262 LYS A O 1
ATOM 2059 N N . ALA A 1 263 ? -20.899 -4.190 2.339 1.00 92.44 263 ALA A N 1
ATOM 2060 C CA . ALA A 1 263 ? -20.594 -3.361 1.186 1.00 92.44 263 ALA A CA 1
ATOM 2061 C C . ALA A 1 263 ? -21.399 -3.794 -0.048 1.00 92.44 263 ALA A C 1
ATOM 2063 O O . ALA A 1 263 ? -21.494 -4.975 -0.375 1.00 92.44 263 ALA A O 1
ATOM 2064 N N . GLN A 1 264 ? -21.941 -2.816 -0.769 1.00 91.56 264 GLN A N 1
ATOM 2065 C CA . GLN A 1 264 ? -22.574 -3.012 -2.069 1.00 91.56 264 GLN A CA 1
ATOM 2066 C C . GLN A 1 264 ? -21.595 -2.598 -3.161 1.00 91.56 264 GLN A C 1
ATOM 2068 O O . GLN A 1 264 ? -21.454 -1.410 -3.461 1.00 91.56 264 GLN A O 1
ATOM 2073 N N . VAL A 1 265 ? -20.901 -3.572 -3.745 1.00 91.62 265 VAL A N 1
ATOM 2074 C CA . VAL A 1 265 ? -19.960 -3.323 -4.842 1.00 91.62 265 VAL A CA 1
ATOM 2075 C C . VAL A 1 265 ? -20.629 -3.606 -6.180 1.00 91.62 265 VAL A C 1
ATOM 2077 O O . VAL A 1 265 ? -21.206 -4.672 -6.384 1.00 91.62 265 VAL A O 1
ATOM 2080 N N . VAL A 1 266 ? -20.492 -2.661 -7.105 1.00 91.19 266 VAL A N 1
ATOM 2081 C CA . VAL A 1 266 ? -20.895 -2.806 -8.507 1.00 91.19 266 VAL A CA 1
ATOM 2082 C C . VAL A 1 266 ? -19.673 -2.555 -9.374 1.00 91.19 266 VAL A C 1
ATOM 2084 O O . VAL A 1 266 ? -19.020 -1.522 -9.231 1.00 91.19 266 VAL A O 1
ATOM 2087 N N . ILE A 1 267 ? -19.363 -3.485 -10.274 1.00 91.62 267 ILE A N 1
ATOM 2088 C CA . ILE A 1 267 ? -18.276 -3.356 -11.247 1.00 91.62 267 ILE A CA 1
ATOM 2089 C C . ILE A 1 267 ? -18.894 -3.292 -12.638 1.00 91.62 267 ILE A C 1
ATOM 2091 O O . ILE A 1 267 ? -19.556 -4.233 -13.065 1.00 91.62 267 ILE A O 1
ATOM 2095 N N . ASN A 1 268 ? -18.663 -2.185 -13.340 1.00 89.62 268 ASN A N 1
ATOM 2096 C CA . ASN A 1 268 ? -19.135 -1.968 -14.708 1.00 89.62 268 ASN A CA 1
ATOM 2097 C C . ASN A 1 268 ? -18.039 -2.261 -15.743 1.00 89.62 268 ASN A C 1
ATOM 2099 O O . ASN A 1 268 ? -18.333 -2.414 -16.925 1.00 89.62 268 ASN A O 1
ATOM 2103 N N . ASP A 1 269 ? -16.774 -2.356 -15.319 1.00 88.00 269 ASP A N 1
ATOM 2104 C CA . ASP A 1 269 ? -15.664 -2.704 -16.203 1.00 88.00 269 ASP A CA 1
ATOM 2105 C C . ASP A 1 269 ? -15.681 -4.212 -16.546 1.00 88.00 269 ASP A C 1
ATOM 2107 O O . ASP A 1 269 ? -15.457 -5.047 -15.660 1.00 88.00 269 ASP A O 1
ATOM 2111 N N . PRO A 1 270 ? -15.913 -4.598 -17.818 1.00 86.31 270 PRO A N 1
ATOM 2112 C CA . PRO A 1 270 ? -16.042 -6.002 -18.213 1.00 86.31 270 PRO A CA 1
ATOM 2113 C C . PRO A 1 270 ? -14.753 -6.799 -17.987 1.00 86.31 270 PRO A C 1
ATOM 2115 O O . PRO A 1 270 ? -14.789 -8.004 -17.749 1.00 86.31 270 PRO A O 1
ATOM 2118 N N . THR A 1 271 ? -13.598 -6.136 -18.006 1.00 86.00 271 THR A N 1
ATOM 2119 C CA . THR A 1 271 ? -12.295 -6.795 -17.869 1.00 86.00 271 THR A CA 1
ATOM 2120 C C . THR A 1 271 ? -11.945 -7.149 -16.417 1.00 86.00 271 THR A C 1
ATOM 2122 O O . THR A 1 271 ? -10.941 -7.825 -16.171 1.00 86.00 271 THR A O 1
ATOM 2125 N N . MET A 1 272 ? -12.768 -6.706 -15.461 1.00 87.94 272 MET A N 1
ATOM 2126 C CA . MET A 1 272 ? -12.606 -6.949 -14.025 1.00 87.94 272 MET A CA 1
ATOM 2127 C C . MET A 1 272 ? -13.672 -7.888 -13.441 1.00 87.94 272 MET A C 1
ATOM 2129 O O . MET A 1 272 ? -13.608 -8.214 -12.258 1.00 87.94 272 MET A O 1
ATOM 2133 N N . GLN A 1 273 ? -14.618 -8.375 -14.252 1.00 82.75 273 GLN A N 1
ATOM 2134 C CA . GLN A 1 273 ? -15.715 -9.247 -13.792 1.00 82.75 273 GLN A CA 1
ATOM 2135 C C . GLN A 1 273 ? -15.229 -10.582 -13.206 1.00 82.75 273 GLN A C 1
ATOM 2137 O O . GLN A 1 273 ? -15.879 -11.169 -12.345 1.00 82.75 273 GLN A O 1
ATOM 2142 N N . ASN A 1 274 ? -14.054 -11.045 -13.640 1.00 84.19 274 ASN A N 1
ATOM 2143 C CA . ASN A 1 274 ? -13.454 -12.300 -13.181 1.00 84.19 274 ASN A CA 1
ATOM 2144 C C . ASN A 1 274 ? -12.652 -12.161 -11.879 1.00 84.19 274 ASN A C 1
ATOM 2146 O O . ASN A 1 274 ? -12.076 -13.142 -11.412 1.00 84.19 274 ASN A O 1
ATOM 2150 N N . CYS A 1 275 ? -12.568 -10.963 -11.298 1.00 88.88 275 CYS A N 1
ATOM 2151 C CA . CYS A 1 275 ? -11.917 -10.794 -10.009 1.00 88.88 275 CYS A CA 1
ATOM 2152 C C . CYS A 1 275 ? -12.761 -11.439 -8.905 1.00 88.88 275 CYS A C 1
ATOM 2154 O O . CYS A 1 275 ? -13.959 -11.180 -8.790 1.00 88.88 275 CYS A O 1
ATOM 2156 N N . ASP A 1 276 ? -12.139 -12.283 -8.078 1.00 87.88 276 ASP A N 1
ATOM 2157 C CA . ASP A 1 276 ? -12.816 -12.845 -6.913 1.00 87.88 276 ASP A CA 1
ATOM 2158 C C . ASP A 1 276 ? -13.010 -11.758 -5.855 1.00 87.88 276 ASP A C 1
ATOM 2160 O O . ASP A 1 276 ? -12.079 -11.393 -5.142 1.00 87.88 276 ASP A O 1
ATOM 2164 N N . LEU A 1 277 ? -14.228 -11.236 -5.775 1.00 86.75 277 LEU A N 1
ATOM 2165 C CA . LEU A 1 277 ? -14.642 -10.231 -4.802 1.00 86.75 277 LEU A CA 1
ATOM 2166 C C . LEU A 1 277 ? -15.543 -10.841 -3.718 1.00 86.75 277 LEU A C 1
ATOM 2168 O O . LEU A 1 277 ? -16.321 -10.123 -3.101 1.00 86.75 277 LEU A O 1
ATOM 2172 N N . SER A 1 278 ? -15.479 -12.157 -3.496 1.00 82.31 278 SER A N 1
ATOM 2173 C CA . SER A 1 278 ? -16.357 -12.868 -2.552 1.00 82.31 278 SER A CA 1
ATOM 2174 C C . SER A 1 278 ? -16.317 -12.297 -1.125 1.00 82.31 278 SER A C 1
ATOM 2176 O O . SER A 1 278 ? -17.335 -12.292 -0.435 1.00 82.31 278 SER A O 1
ATOM 2178 N N . GLU A 1 279 ? -15.188 -11.715 -0.718 1.00 81.50 279 GLU A N 1
ATOM 2179 C CA . GLU A 1 279 ? -15.029 -10.999 0.554 1.00 81.50 279 GLU A CA 1
ATOM 2180 C C . GLU A 1 279 ? -15.874 -9.710 0.670 1.00 81.50 279 GLU A C 1
ATOM 2182 O O . GLU A 1 279 ? -16.199 -9.301 1.781 1.00 81.50 279 GLU A O 1
ATOM 2187 N N . PHE A 1 280 ? -16.292 -9.098 -0.447 1.00 80.19 280 PHE A N 1
ATOM 2188 C CA . PHE A 1 280 ? -16.987 -7.803 -0.505 1.00 80.19 280 PHE A CA 1
ATOM 2189 C C . PHE A 1 280 ? -18.473 -7.905 -0.878 1.00 80.19 280 PHE A C 1
ATOM 2191 O O . PHE A 1 280 ? -18.928 -7.150 -1.728 1.00 80.19 280 PHE A O 1
ATOM 2198 N N . GLY A 1 281 ? -19.239 -8.853 -0.331 1.00 60.41 281 GLY A N 1
ATOM 2199 C CA . GLY A 1 281 ? -20.712 -8.864 -0.464 1.00 60.41 281 GLY A CA 1
ATOM 2200 C C . GLY A 1 281 ? -21.277 -8.750 -1.898 1.00 60.41 281 GLY A C 1
ATOM 2201 O O . GLY A 1 281 ? -22.426 -8.338 -2.076 1.00 60.41 281 GLY A O 1
ATOM 2202 N N . VAL A 1 282 ? -20.483 -9.068 -2.932 1.00 60.47 282 VAL A N 1
ATOM 2203 C CA . VAL A 1 282 ? -20.776 -8.680 -4.319 1.00 60.47 282 VAL A CA 1
ATOM 2204 C C . VAL A 1 282 ? -21.943 -9.484 -4.869 1.00 60.47 282 VAL A C 1
ATOM 2206 O O . VAL A 1 282 ? -21.881 -10.709 -4.971 1.00 60.47 282 VAL A O 1
ATOM 2209 N N . ARG A 1 283 ? -22.992 -8.779 -5.302 1.00 51.22 283 ARG A N 1
ATOM 2210 C CA . ARG A 1 283 ? -24.046 -9.351 -6.143 1.00 51.22 283 ARG A CA 1
ATOM 2211 C C . ARG A 1 283 ? -23.601 -9.233 -7.596 1.00 51.22 283 ARG A C 1
ATOM 2213 O O . ARG A 1 283 ? -23.453 -8.127 -8.105 1.00 51.22 283 ARG A O 1
ATOM 2220 N N . ARG A 1 284 ? -23.346 -10.368 -8.249 1.00 50.62 284 ARG A N 1
ATOM 2221 C CA . ARG A 1 284 ? -23.144 -10.406 -9.703 1.00 50.62 284 ARG A CA 1
ATOM 2222 C C . ARG A 1 284 ? -24.509 -10.177 -10.357 1.00 50.62 284 ARG A C 1
ATOM 2224 O O . ARG A 1 284 ? -25.437 -10.922 -10.047 1.00 50.62 284 ARG A O 1
ATOM 2231 N N . ASN A 1 285 ? -24.622 -9.128 -11.170 1.00 46.16 285 ASN A N 1
ATOM 2232 C CA . ASN A 1 285 ? -25.774 -8.925 -12.053 1.00 46.16 285 ASN A CA 1
ATOM 2233 C C . ASN A 1 285 ? -25.643 -9.814 -13.288 1.00 46.16 285 ASN A C 1
ATOM 2235 O O . ASN A 1 285 ? -24.493 -9.979 -13.758 1.00 46.16 285 ASN A O 1
#

Foldseek 3Di:
DDDDDDDPPPPPDDPPDPALKDKVNHGQPPVLQDLPLLLVLLLLVCCVVVQADDDPVCVVVSVVSSLVVSLVSNVVSNLVVLLVVLLVVVVQDDDPVLQVVCCVQVVPDQDQLQVQLVLLLVLVVLLVVLLCCCQVVVHGNVCSCVPRPVVSVQDPVNSSQSNSQCNDPRSVVVSSCVSNDHSVNSVVVVVPDDCRVVSSVVVSVVVLLVVLCVVDVLSVVLVVQQVVQAGSVSHGPDDHDPVSVVVNVVSSVVVVLVSQLPMEMDRNNPSNLPRPSVSRVYDDD